Protein AF-A0AA47NNX1-F1 (afdb_monomer)

Secondary structure (DSSP, 8-state):
----TTEEEEEEEE-SSSSSS--SEEEEEEEEEPTTS-BEEEEEEEEESSSSSPEE-HHHHHHHTT-BSSHHHHHHHHHHHHHHS---TT-TT--HHHHHHHHHHHHHHHHHHHHHHHHHTTSSSS-S-GGGHHHHSPPP-SPPPP------SS-----PPPPP-STT--------------TT-------S----------------TTS-TT--TTS-PPPTTHHHHHHT-S--GGGSPPPTT--EEEEEE-SSSSEEEEEEE-HHHHTSTTEEEEEETTS--S--EEEETTEEEESS-SSEE-STT-EEEEEEESSHHHHHHHHHH-EEEEEEPS----SHHHHHHHTTSS----------

pLDDT: mean 80.65, std 24.5, range [26.0, 98.75]

Foldseek 3Di:
DPDPDFKDKDKDFDAPDDPDGDGCKIKIKMFGDDPLAQATQFIWIWMDNLDPDIDILVQLRVVRHRPGLDDVNLVSSLVSLLVSRDDDCPHPPHPNVVSNVVSSLVVVLVSLVVQQVCVVVVSDVDHDDPVCVVSNDDDDPDDDDDDDDDDQPDDDDDDDDDDDPDPDDDDDDDDDDDDDDDDDDRDDDDPDDDDDDDDDDDPPPPDDPPDDPPDCPRPPDPDPCPVCVVVVVDDDPVNPDDDPPDKDKDFQWDPAQKWWWPDKDLPQLCPQPFWDDKAFCVNDPDDQWDDDPNDTHGPADDTMHNGTGGTGMMIIGPDPVSRVVSSVRIDIDTDGDPDRDDDPVSVVVVPPPDDDDDDDDPDD

Organism: Merluccius polli (NCBI:txid89951)

Radius of gyration: 34.06 Å; Cα contacts (8 Å, |Δi|>4): 425; chains: 1; bounding box: 80×82×73 Å

InterPro domains:
  IPR000674 Aldehyde oxidase/xanthine dehydrogenase, a/b hammerhead [PF01315] (231-338)
  IPR000674 Aldehyde oxidase/xanthine dehydrogenase, a/b hammerhead [SM01008] (231-338)
  IPR005107 CO dehydrogenase flavoprotein, C-terminal [PF03450] (10-114)
  IPR005107 CO dehydrogenase flavoprotein, C-terminal [SM01092] (10-114)
  IPR016208 Aldehyde oxidase/xanthine dehydrogenase-like [PTHR45444] (194-345)
  IPR036683 CO dehydrogenase flavoprotein, C-terminal domain superfamily [SSF55447] (7-118)
  IPR036856 Aldehyde oxidase/xanthine dehydrogenase, a/b hammerhead superfamily [SSF54665] (195-338)

Mean predicted aligned error: 13.08 Å

Nearest PDB structures (foldseek):
  7orc-assembly1_A  TM=9.238E-01  e=1.177E-28  Homo sapiens
  7orc-assembly1_B  TM=9.237E-01  e=1.871E-28  Homo sapiens
  7opn-assembly1_B  TM=9.219E-01  e=7.521E-28  Homo sapiens
  6q6q-assembly1_A-2  TM=9.231E-01  e=9.094E-27  Homo sapiens
  6ad4-assembly1_A  TM=9.188E-01  e=8.362E-25  Rattus norvegicus

Structure (mmCIF, N/CA/C/O backbone):
data_AF-A0AA47NNX1-F1
#
_entry.id   AF-A0AA47NNX1-F1
#
loop_
_atom_site.group_PDB
_atom_site.id
_atom_site.type_symbol
_atom_site.label_atom_id
_atom_site.label_alt_id
_atom_site.label_comp_id
_atom_site.label_asym_id
_atom_site.label_entity_id
_atom_site.label_seq_id
_atom_site.pdbx_PDB_ins_code
_atom_site.Cartn_x
_atom_site.Cartn_y
_atom_site.Cartn_z
_atom_site.occupancy
_atom_site.B_iso_or_equiv
_atom_site.auth_seq_id
_atom_site.auth_comp_id
_atom_site.auth_asym_id
_atom_site.auth_atom_id
_atom_site.pdbx_PDB_model_num
ATOM 1 N N . MET A 1 1 ? -29.977 10.597 12.428 1.00 45.28 1 MET A N 1
ATOM 2 C CA . MET A 1 1 ? -29.626 9.532 13.390 1.00 45.28 1 MET A CA 1
ATOM 3 C C . MET A 1 1 ? -30.898 8.768 13.711 1.00 45.28 1 MET A C 1
ATOM 5 O O . MET A 1 1 ? -31.791 9.347 14.311 1.00 45.28 1 MET A O 1
ATOM 9 N N . SER A 1 2 ? -31.040 7.529 13.241 1.00 32.25 2 SER A N 1
ATOM 10 C CA . SER A 1 2 ? -32.173 6.670 13.605 1.00 32.25 2 SER A CA 1
ATOM 11 C C . SER A 1 2 ? -31.909 6.085 14.993 1.00 32.25 2 SER A C 1
ATOM 13 O O . SER A 1 2 ? -31.306 5.023 15.117 1.00 32.25 2 SER A O 1
ATOM 15 N N . HIS A 1 3 ? -32.275 6.823 16.040 1.00 42.78 3 HIS A N 1
ATOM 16 C CA . HIS A 1 3 ? -32.250 6.308 17.405 1.00 42.78 3 HIS A CA 1
ATOM 17 C C . HIS A 1 3 ? -33.417 5.332 17.577 1.00 42.78 3 HIS A C 1
ATOM 19 O O . HIS A 1 3 ? -34.527 5.738 17.912 1.00 42.78 3 HIS A O 1
ATOM 25 N N . LEU A 1 4 ? -33.171 4.046 17.327 1.00 53.19 4 LEU A N 1
ATOM 26 C CA . LEU A 1 4 ? -33.933 3.006 18.010 1.00 53.19 4 LEU A CA 1
ATOM 27 C C . LEU A 1 4 ? -33.605 3.152 19.501 1.00 53.19 4 LEU A C 1
ATOM 29 O O . LEU A 1 4 ? -32.442 3.290 19.883 1.00 53.19 4 LEU A O 1
ATOM 33 N N . GLN A 1 5 ? -34.640 3.264 20.326 1.00 68.81 5 GLN A N 1
ATOM 34 C CA . GLN A 1 5 ? -34.538 3.573 21.751 1.00 68.81 5 GLN A CA 1
ATOM 35 C C . GLN A 1 5 ? -33.591 2.562 22.433 1.00 68.81 5 GLN A C 1
ATOM 37 O O . GLN A 1 5 ? -33.908 1.382 22.507 1.00 68.81 5 GLN A O 1
ATOM 42 N N . GLY A 1 6 ? -32.409 3.008 22.880 1.00 81.94 6 GLY A N 1
ATOM 43 C CA . GLY A 1 6 ? -31.429 2.156 23.572 1.00 81.94 6 GLY A CA 1
ATOM 44 C C . GLY A 1 6 ? -30.376 1.444 22.705 1.00 81.94 6 GLY A C 1
ATOM 45 O O . GLY A 1 6 ? -29.621 0.643 23.251 1.00 81.94 6 GLY A O 1
ATOM 46 N N . GLU A 1 7 ? -30.272 1.730 21.401 1.00 92.69 7 GLU A N 1
ATOM 47 C CA . GLU A 1 7 ? -29.240 1.165 20.512 1.00 92.69 7 GLU A CA 1
ATOM 48 C C . GLU A 1 7 ? -28.232 2.221 20.020 1.00 92.69 7 GLU A C 1
ATOM 50 O O . GLU A 1 7 ? -28.603 3.311 19.573 1.00 92.69 7 GLU A O 1
ATOM 55 N N . PHE A 1 8 ? -26.939 1.879 20.047 1.00 94.19 8 PHE A N 1
ATOM 56 C CA . PHE A 1 8 ? -25.850 2.739 19.583 1.00 94.19 8 PHE A CA 1
ATOM 57 C C . PHE A 1 8 ? -24.911 1.992 18.644 1.00 94.19 8 PHE A C 1
ATOM 59 O O . PHE A 1 8 ? -24.402 0.926 18.979 1.00 94.19 8 PHE A O 1
ATOM 66 N N . VAL A 1 9 ? -24.630 2.595 17.487 1.00 96.25 9 VAL A N 1
ATOM 67 C CA . VAL A 1 9 ? -23.687 2.082 16.484 1.00 96.25 9 VAL A CA 1
ATOM 68 C C . VAL A 1 9 ? -22.630 3.141 16.194 1.00 96.25 9 VAL A C 1
ATOM 70 O O . VAL A 1 9 ? -22.965 4.310 15.960 1.00 96.25 9 VAL A O 1
ATOM 73 N N . ARG A 1 10 ? -21.356 2.742 16.181 1.00 96.25 10 ARG A N 1
ATOM 74 C CA . ARG A 1 10 ? -20.219 3.593 15.808 1.00 96.25 10 ARG A CA 1
ATOM 75 C C . ARG A 1 10 ? -19.174 2.826 15.023 1.00 96.25 10 ARG A C 1
ATOM 77 O O . ARG A 1 10 ? -19.028 1.618 15.165 1.00 96.25 10 ARG A O 1
ATOM 84 N N . ALA A 1 11 ? -18.430 3.556 14.206 1.00 96.69 11 ALA A N 1
ATOM 85 C CA . ALA A 1 11 ? -17.295 3.026 13.479 1.00 96.69 11 ALA A CA 1
ATOM 86 C C . ALA A 1 11 ? -16.083 3.930 13.684 1.00 96.69 11 ALA A C 1
ATOM 88 O O . ALA A 1 11 ? -16.206 5.154 13.694 1.00 96.69 11 ALA A O 1
ATOM 89 N N . PHE A 1 12 ? -14.911 3.315 13.806 1.00 96.38 12 PHE A N 1
ATOM 90 C CA . PHE A 1 12 ? -13.647 4.023 13.960 1.00 96.38 12 PHE A CA 1
ATOM 91 C C . PHE A 1 12 ? -12.596 3.462 13.012 1.00 96.38 12 PHE A C 1
ATOM 93 O O . PHE A 1 12 ? -12.618 2.288 12.637 1.00 96.38 12 PHE A O 1
ATOM 100 N N . ARG A 1 13 ? -11.644 4.311 12.631 1.00 95.38 13 ARG A N 1
ATOM 101 C CA . ARG A 1 13 ? -10.555 3.958 11.722 1.00 95.38 13 ARG A CA 1
ATOM 102 C C . ARG A 1 13 ? -9.294 4.719 12.098 1.00 95.38 13 ARG A C 1
ATOM 104 O O . ARG A 1 13 ? -9.339 5.933 12.263 1.00 95.38 13 ARG A O 1
ATOM 111 N N . GLN A 1 14 ? -8.169 4.010 12.138 1.00 96.50 14 GLN A N 1
ATOM 112 C CA . GLN A 1 14 ? -6.833 4.598 12.207 1.00 96.50 14 GLN A CA 1
ATOM 113 C C . GLN A 1 14 ? -6.038 4.210 10.960 1.00 96.50 14 GLN A C 1
ATOM 115 O O . GLN A 1 14 ? -5.952 3.033 10.612 1.00 96.50 14 GLN A O 1
ATOM 120 N N . ALA A 1 15 ? -5.415 5.190 10.311 1.00 96.06 15 ALA A N 1
ATOM 121 C CA . ALA A 1 15 ? -4.598 5.017 9.111 1.00 96.06 15 ALA A CA 1
ATOM 122 C C . ALA A 1 15 ? -3.331 5.897 9.190 1.00 96.06 15 ALA A C 1
ATOM 124 O O . ALA A 1 15 ? -3.252 6.759 10.067 1.00 96.06 15 ALA A O 1
ATOM 125 N N . PRO A 1 16 ? -2.323 5.694 8.316 1.00 95.19 16 PRO A N 1
ATOM 126 C CA . PRO A 1 16 ? -1.120 6.538 8.275 1.00 95.19 16 PRO A CA 1
ATOM 127 C C . PRO A 1 16 ? -1.403 8.019 7.984 1.00 95.19 16 PRO A C 1
ATOM 129 O O . PRO A 1 16 ? -0.639 8.886 8.389 1.00 95.19 16 PRO A O 1
ATOM 132 N N . ARG A 1 17 ? -2.507 8.297 7.288 1.00 93.12 17 ARG A N 1
ATOM 133 C CA . ARG A 1 17 ? -3.054 9.632 7.034 1.00 93.12 17 ARG A CA 1
ATOM 134 C C . ARG A 1 17 ? -4.575 9.574 7.121 1.00 93.12 17 ARG A C 1
ATOM 136 O O . ARG A 1 17 ? -5.157 8.496 6.987 1.00 93.12 17 ARG A O 1
ATOM 143 N N . LYS A 1 18 ? -5.203 10.725 7.347 1.00 89.69 18 LYS A N 1
ATOM 144 C CA . LYS A 1 18 ? -6.644 10.829 7.610 1.00 89.69 18 LYS A CA 1
ATOM 145 C C . LYS A 1 18 ? -7.487 10.303 6.442 1.00 89.69 18 LYS A C 1
ATOM 147 O O . LYS A 1 18 ? -8.349 9.439 6.610 1.00 89.69 18 LYS A O 1
ATOM 152 N N . GLU A 1 19 ? -7.148 10.739 5.237 1.00 90.12 19 GLU A N 1
ATOM 153 C CA . GLU A 1 19 ? -7.895 10.446 4.016 1.00 90.12 19 GLU A CA 1
ATOM 154 C C . GLU A 1 19 ? -7.070 9.648 3.003 1.00 90.12 19 GLU A C 1
ATOM 156 O O . GLU A 1 19 ? -5.841 9.599 3.069 1.00 90.12 19 GLU A O 1
ATOM 161 N N . ASN A 1 20 ? -7.764 8.992 2.066 1.00 93.12 20 ASN A N 1
ATOM 162 C CA . ASN A 1 20 ? -7.169 8.239 0.958 1.00 93.12 20 ASN A CA 1
ATOM 163 C C . ASN A 1 20 ? -6.042 7.275 1.398 1.00 93.12 20 ASN A C 1
ATOM 165 O O . ASN A 1 20 ? -4.950 7.267 0.833 1.00 93.12 20 ASN A O 1
ATOM 169 N N . ALA A 1 21 ? -6.247 6.510 2.473 1.00 95.25 21 ALA A N 1
ATOM 170 C CA . ALA A 1 21 ? -5.260 5.549 2.967 1.00 95.25 21 ALA A CA 1
ATOM 171 C C . ALA A 1 21 ? -5.917 4.289 3.514 1.00 95.25 21 ALA A C 1
ATOM 173 O O . ALA A 1 21 ? -6.961 4.347 4.159 1.00 95.25 21 ALA A O 1
ATOM 174 N N . LEU A 1 22 ? -5.278 3.140 3.325 1.00 94.81 22 LEU A N 1
ATOM 175 C CA . LEU A 1 22 ? -5.756 1.904 3.935 1.00 94.81 22 LEU A CA 1
ATOM 176 C C . LEU A 1 22 ? -5.705 2.008 5.466 1.00 94.81 22 LEU A C 1
ATOM 178 O O . LEU A 1 22 ? -4.800 2.618 6.042 1.00 94.81 22 LEU A O 1
ATOM 182 N N . ALA A 1 23 ? -6.716 1.442 6.122 1.00 96.31 23 ALA A N 1
ATOM 183 C CA . ALA A 1 23 ? -6.782 1.409 7.575 1.00 96.31 23 ALA A CA 1
ATOM 184 C C . ALA A 1 23 ? -5.724 0.450 8.135 1.00 96.31 23 ALA A C 1
ATOM 186 O O . ALA A 1 23 ? -5.626 -0.695 7.703 1.00 96.31 23 ALA A O 1
ATOM 187 N N . THR A 1 24 ? -4.975 0.904 9.139 1.00 96.50 24 THR A N 1
ATOM 188 C CA . THR A 1 24 ? -4.132 0.035 9.969 1.00 96.50 24 THR A CA 1
ATOM 189 C C . THR A 1 24 ? -5.013 -0.859 10.839 1.00 96.50 24 THR A C 1
ATOM 191 O O . THR A 1 24 ? -4.802 -2.065 10.906 1.00 96.50 24 THR A O 1
ATOM 194 N N . VAL A 1 25 ? -6.010 -0.253 11.491 1.00 97.38 25 VAL A N 1
ATOM 195 C CA . VAL A 1 25 ? -7.100 -0.934 12.196 1.00 97.38 25 VAL A CA 1
ATOM 196 C C . VAL A 1 25 ? -8.375 -0.144 11.930 1.00 97.38 25 VAL A C 1
ATOM 198 O O . VAL A 1 25 ? -8.378 1.090 11.990 1.00 97.38 25 VAL A O 1
ATOM 201 N N . ALA A 1 26 ? -9.450 -0.856 11.625 1.00 97.62 26 ALA A N 1
ATOM 202 C CA . ALA A 1 26 ? -10.794 -0.303 11.540 1.00 97.62 26 ALA A CA 1
ATOM 203 C C . ALA A 1 26 ? -11.729 -1.135 12.410 1.00 97.62 26 ALA A C 1
ATOM 205 O O . ALA A 1 26 ? -11.465 -2.309 12.661 1.00 97.62 26 ALA A O 1
ATOM 206 N N . THR A 1 27 ? -12.815 -0.543 12.877 1.00 98.12 27 THR A N 1
ATOM 207 C CA . THR A 1 27 ? -13.773 -1.238 13.730 1.00 98.12 27 THR A CA 1
ATOM 208 C C . THR A 1 27 ? -15.176 -0.700 13.526 1.00 98.12 27 THR A C 1
ATOM 210 O O . THR A 1 27 ? -15.359 0.489 13.268 1.00 98.12 27 THR A O 1
ATOM 213 N N . GLY A 1 28 ? -16.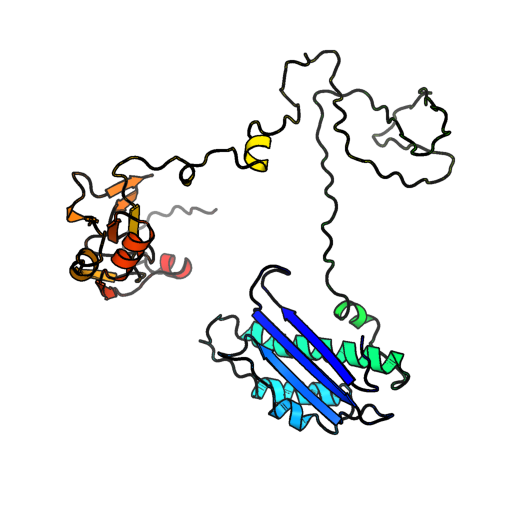149 -1.599 13.624 1.00 98.25 28 GLY A N 1
ATOM 214 C CA . GLY A 1 28 ? -17.564 -1.282 13.744 1.00 98.25 28 GLY A CA 1
ATOM 215 C C . GLY A 1 28 ? -18.068 -1.880 15.049 1.00 98.25 28 GLY A C 1
ATOM 216 O O . GLY A 1 28 ? -17.812 -3.050 15.328 1.00 98.25 28 GLY A O 1
ATOM 217 N N . MET A 1 29 ? -18.747 -1.076 15.854 1.00 98.38 29 MET A N 1
ATOM 218 C CA . MET A 1 29 ? -19.210 -1.444 17.185 1.00 98.38 29 MET A CA 1
ATOM 219 C C . MET A 1 29 ? -20.687 -1.102 17.332 1.00 98.38 29 MET A C 1
ATOM 221 O O . MET A 1 29 ? -21.134 -0.045 16.879 1.00 98.38 29 MET A O 1
ATOM 225 N N . ARG A 1 30 ? -21.441 -1.998 17.966 1.00 97.88 30 ARG A N 1
ATOM 226 C CA . ARG A 1 30 ? -22.868 -1.835 18.241 1.00 97.88 30 ARG A CA 1
ATOM 227 C C . ARG A 1 30 ? -23.198 -2.342 19.631 1.00 97.88 30 ARG A C 1
ATOM 229 O O . ARG A 1 30 ? -22.804 -3.456 19.957 1.00 97.88 30 ARG A O 1
ATOM 236 N N . VAL A 1 31 ? -23.960 -1.572 20.398 1.00 97.25 31 VAL A N 1
ATOM 237 C CA . VAL A 1 31 ? -24.488 -1.974 21.708 1.00 97.25 31 VAL A CA 1
ATOM 238 C C . VAL A 1 31 ? -25.983 -1.685 21.786 1.00 97.25 31 VAL A C 1
ATOM 240 O O . VAL A 1 31 ? -26.445 -0.659 21.285 1.00 97.25 31 VAL A O 1
ATOM 243 N N . VAL A 1 32 ? -26.723 -2.587 22.425 1.00 95.81 32 VAL A N 1
ATOM 244 C CA . VAL A 1 32 ? -28.137 -2.428 22.785 1.00 95.81 32 VAL A CA 1
ATOM 245 C C . VAL A 1 32 ? -28.269 -2.578 24.290 1.00 95.81 32 VAL A C 1
ATOM 247 O O . VAL A 1 32 ? -27.718 -3.517 24.869 1.00 95.81 32 VAL A O 1
ATOM 250 N N . PHE A 1 33 ? -29.018 -1.681 24.918 1.00 94.44 33 PHE A N 1
ATOM 251 C CA . PHE A 1 33 ? -29.316 -1.717 26.346 1.00 94.44 33 PHE A CA 1
ATOM 252 C C . PHE A 1 33 ? -30.726 -2.236 26.611 1.00 94.44 33 PHE A C 1
ATOM 254 O O . PHE A 1 33 ? -31.631 -2.017 25.808 1.00 94.44 33 PHE A O 1
ATOM 261 N N . ARG A 1 34 ? -30.929 -2.885 27.765 1.00 90.75 34 ARG A N 1
ATOM 262 C CA . ARG A 1 34 ? -32.288 -3.208 28.224 1.00 90.75 34 ARG A CA 1
ATOM 263 C C . ARG A 1 34 ? -33.042 -1.919 28.539 1.00 90.75 34 ARG A C 1
ATOM 265 O O . ARG A 1 34 ? -32.461 -1.000 29.122 1.00 90.75 34 ARG A O 1
ATOM 272 N N . GLU A 1 35 ? -34.331 -1.886 28.212 1.00 85.19 35 GLU A N 1
ATOM 273 C CA . GLU A 1 35 ? -35.199 -0.719 28.402 1.00 85.19 35 GLU A CA 1
ATOM 274 C C . GLU A 1 35 ? -35.061 -0.103 29.804 1.00 85.19 35 GLU A C 1
ATOM 276 O O . GLU A 1 35 ? -35.146 -0.792 30.820 1.00 85.19 35 GLU A O 1
ATOM 281 N N . GLY A 1 36 ? -34.819 1.210 29.851 1.00 81.81 36 GLY A N 1
ATOM 282 C CA . GLY A 1 36 ? -34.705 1.968 31.100 1.00 81.81 36 GLY A CA 1
ATOM 283 C C . GLY A 1 36 ? -33.470 1.656 31.955 1.00 81.81 36 GLY A C 1
ATOM 284 O O . GLY A 1 36 ? -33.428 2.073 33.109 1.00 81.81 36 GLY A O 1
ATOM 285 N N . SER A 1 37 ? -32.472 0.938 31.429 1.00 88.06 37 SER A N 1
ATOM 286 C CA . SER A 1 37 ? -31.257 0.574 32.168 1.00 88.06 37 SER A CA 1
ATOM 287 C C . SER A 1 37 ? -29.979 0.792 31.353 1.00 88.06 37 SER A C 1
ATOM 289 O O . SER A 1 37 ? -30.021 1.024 30.148 1.00 88.06 37 SER A O 1
ATOM 291 N N . THR A 1 38 ? -28.827 0.652 32.009 1.00 89.19 38 THR A N 1
ATOM 292 C CA . THR A 1 38 ? -27.495 0.627 31.378 1.00 89.19 38 THR A CA 1
ATOM 293 C C . THR A 1 38 ? -26.927 -0.789 31.263 1.00 89.19 38 THR A C 1
ATOM 295 O O . THR A 1 38 ? -25.729 -0.976 31.044 1.00 89.19 38 THR A O 1
ATOM 298 N N . VAL A 1 39 ? -27.779 -1.805 31.431 1.00 94.19 39 VAL A N 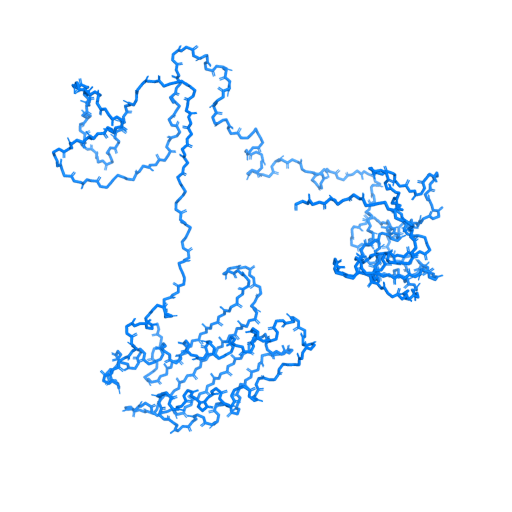1
ATOM 299 C CA . VAL A 1 39 ? -27.392 -3.211 31.301 1.00 94.19 39 VAL A CA 1
ATOM 300 C C . VAL A 1 39 ? -27.333 -3.574 29.824 1.00 94.19 39 VAL A C 1
ATOM 302 O O . VAL A 1 39 ? -28.327 -3.433 29.106 1.00 94.19 39 VAL A O 1
ATOM 3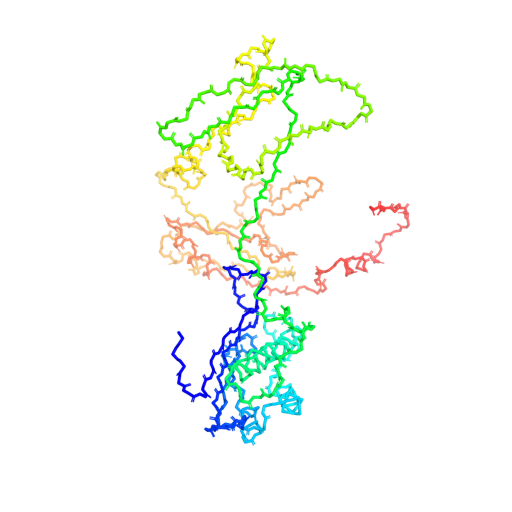05 N N . VAL A 1 40 ? -26.183 -4.074 29.381 1.00 96.12 40 VAL A N 1
ATOM 306 C CA . VAL A 1 40 ? -25.963 -4.521 28.002 1.00 96.12 40 VAL A CA 1
ATOM 307 C C . VAL A 1 40 ? -26.870 -5.715 27.701 1.00 96.12 40 VAL A C 1
ATOM 309 O O . VAL A 1 40 ? -26.752 -6.776 28.315 1.00 96.12 40 VAL A O 1
ATOM 312 N N . GLN A 1 41 ? -27.789 -5.548 26.755 1.00 96.12 41 GLN A N 1
ATOM 313 C CA . GLN A 1 41 ? -28.639 -6.614 26.227 1.00 96.12 41 GLN A CA 1
ATOM 314 C C . GLN A 1 41 ? -27.947 -7.360 25.086 1.00 96.12 41 GLN A C 1
ATOM 316 O O . GLN A 1 41 ? -28.030 -8.584 25.024 1.00 96.12 41 GLN A O 1
ATOM 321 N N . ASP A 1 42 ? -27.276 -6.624 24.200 1.00 96.75 42 ASP A N 1
ATOM 322 C CA . ASP A 1 42 ? -26.573 -7.170 23.042 1.00 96.75 42 ASP A CA 1
ATOM 323 C C . ASP A 1 42 ? -25.368 -6.287 22.687 1.00 96.75 42 ASP A C 1
ATOM 325 O O . ASP A 1 42 ? -25.402 -5.067 22.875 1.00 96.75 42 ASP A O 1
ATOM 329 N N . LEU A 1 43 ? -24.297 -6.901 22.188 1.00 97.44 43 LEU A N 1
ATOM 330 C CA . LEU A 1 43 ? -23.037 -6.236 21.864 1.00 97.44 43 LEU A CA 1
ATOM 331 C C . LEU A 1 43 ? -22.372 -6.933 20.678 1.00 97.44 43 LEU A C 1
ATOM 333 O O . LEU A 1 43 ? -22.234 -8.154 20.654 1.00 97.44 43 LEU A O 1
ATOM 337 N N . GLN A 1 44 ? -21.921 -6.151 19.702 1.00 98.06 44 GLN A N 1
ATOM 338 C CA . GLN A 1 44 ? -21.155 -6.649 18.565 1.00 98.06 44 GLN A CA 1
ATOM 339 C C . GLN A 1 44 ? -19.953 -5.750 18.302 1.00 98.06 44 GLN A C 1
ATOM 341 O O . GLN A 1 44 ? -20.103 -4.551 18.064 1.00 98.06 44 GLN A O 1
ATOM 346 N N . LEU A 1 45 ? -18.762 -6.346 18.320 1.00 98.19 45 LEU A N 1
ATOM 347 C CA . LEU A 1 45 ? -17.486 -5.671 18.104 1.00 98.19 45 LEU A CA 1
ATOM 348 C C . LEU A 1 45 ? -16.757 -6.328 16.929 1.00 98.19 45 LEU A C 1
ATOM 350 O O . LEU A 1 45 ? -16.293 -7.466 17.031 1.00 98.19 45 LEU A O 1
ATOM 354 N N . TYR A 1 46 ? -16.644 -5.608 15.818 1.00 98.25 46 TYR A N 1
ATOM 355 C CA . TYR A 1 46 ? -15.938 -6.056 14.619 1.00 98.25 46 TYR A CA 1
ATOM 356 C C . TYR A 1 46 ? -14.616 -5.309 14.472 1.00 98.25 46 TYR A C 1
ATOM 358 O O . TYR A 1 46 ? -14.584 -4.089 14.616 1.00 98.25 46 TYR A O 1
ATOM 366 N N . TYR A 1 47 ? -13.540 -6.008 14.117 1.00 98.00 47 TYR A N 1
ATOM 367 C CA . TYR A 1 47 ? -12.214 -5.433 13.890 1.00 98.00 47 TYR A CA 1
ATOM 368 C C . TYR A 1 47 ? -11.637 -5.875 12.542 1.00 98.00 47 TYR A C 1
ATOM 370 O O . TYR A 1 47 ? -11.518 -7.062 12.251 1.00 98.00 47 TYR A O 1
ATOM 378 N N . GLY A 1 48 ? -11.234 -4.907 11.726 1.00 96.88 48 GLY A N 1
ATOM 379 C CA . GLY A 1 48 ? -10.452 -5.090 10.505 1.00 96.88 48 GLY A CA 1
ATOM 380 C C . GLY A 1 48 ? -8.982 -4.726 10.722 1.00 96.88 48 GLY A C 1
ATOM 381 O O . GLY A 1 48 ? -8.651 -3.912 11.585 1.00 96.88 48 GLY A O 1
ATOM 382 N N . GLY A 1 49 ? -8.085 -5.323 9.934 1.00 94.69 49 GLY A N 1
ATOM 383 C CA . GLY A 1 49 ? -6.636 -5.085 10.032 1.00 94.69 49 GLY A CA 1
ATOM 384 C C . GLY A 1 49 ? -5.929 -5.878 11.140 1.00 94.69 49 GLY A C 1
ATOM 385 O O . GLY A 1 49 ? -4.718 -5.745 11.314 1.00 94.69 49 GLY A O 1
ATOM 386 N N . VAL A 1 50 ? -6.655 -6.740 11.858 1.00 94.56 50 VAL A N 1
ATOM 387 C CA . VAL A 1 50 ? -6.136 -7.602 12.940 1.00 94.56 50 VAL A CA 1
ATOM 388 C C . VAL A 1 50 ? -6.080 -9.088 12.559 1.00 94.56 50 VAL A C 1
ATOM 390 O O . VAL A 1 50 ? -5.972 -9.955 13.418 1.00 94.56 50 VAL A O 1
ATOM 393 N N . GLY A 1 51 ? -6.141 -9.387 11.265 1.00 91.06 51 GLY A N 1
ATOM 394 C CA . GLY A 1 51 ? -6.130 -10.742 10.727 1.00 91.06 51 GLY A CA 1
ATOM 395 C C . GLY A 1 51 ? -6.318 -10.737 9.208 1.00 91.06 51 GLY A C 1
ATOM 396 O O . GLY A 1 51 ? -6.377 -9.658 8.611 1.00 91.06 51 GLY A O 1
ATOM 397 N N . PRO A 1 52 ? -6.413 -11.921 8.578 1.00 90.94 52 PRO A N 1
ATOM 398 C CA . PRO A 1 52 ? -6.666 -12.040 7.140 1.00 90.94 52 PRO A CA 1
ATOM 399 C C . PRO A 1 52 ? -8.084 -11.594 6.752 1.00 90.94 52 PRO A C 1
ATOM 401 O O . PRO A 1 52 ? -8.299 -11.132 5.637 1.00 90.94 52 PRO A O 1
ATOM 404 N N . CYS A 1 53 ? -9.032 -11.698 7.686 1.00 93.56 53 CYS A N 1
ATOM 405 C CA . CYS A 1 53 ? -10.424 -11.298 7.524 1.00 93.56 53 CYS A CA 1
ATOM 406 C C . CYS A 1 53 ? -10.858 -10.416 8.701 1.00 93.56 53 CYS A C 1
ATOM 408 O O . CYS A 1 53 ? -10.189 -10.366 9.738 1.00 93.56 53 CYS A O 1
ATOM 410 N N . THR A 1 54 ? -12.003 -9.752 8.555 1.00 96.75 54 THR A N 1
ATOM 411 C CA . THR A 1 54 ? -12.657 -9.046 9.661 1.00 96.75 54 THR A CA 1
ATOM 412 C C . THR A 1 54 ? -12.982 -10.025 10.789 1.00 96.75 54 THR A C 1
ATOM 414 O O . THR A 1 54 ? -13.629 -11.047 10.569 1.00 96.75 54 THR A O 1
ATOM 417 N N . LEU A 1 55 ? -12.539 -9.697 11.999 1.00 96.31 55 LEU A N 1
ATOM 418 C CA . LEU A 1 55 ? -12.762 -10.473 13.212 1.00 96.31 55 LEU A CA 1
ATOM 419 C C . LEU A 1 55 ? -13.994 -9.942 13.948 1.00 96.31 55 LEU A C 1
ATOM 421 O O . LEU A 1 55 ? -14.046 -8.758 14.271 1.00 96.31 55 LEU A O 1
ATOM 425 N N . LEU A 1 56 ? -14.946 -10.815 14.269 1.00 97.75 56 LEU A N 1
ATOM 426 C CA . LEU A 1 56 ? -15.958 -10.557 15.296 1.00 97.75 56 LEU A CA 1
ATOM 427 C C . LEU A 1 56 ? -15.394 -11.025 16.642 1.00 97.75 56 LEU A C 1
ATOM 429 O O . LEU A 1 56 ? -15.097 -12.211 16.794 1.00 97.75 56 LEU A O 1
ATOM 433 N N . ALA A 1 57 ? -15.259 -10.120 17.614 1.00 97.38 57 ALA A N 1
ATOM 434 C CA . ALA A 1 57 ? -14.786 -10.444 18.964 1.00 97.38 57 ALA A CA 1
ATOM 435 C C . ALA A 1 57 ? -15.902 -11.110 19.790 1.00 97.38 57 ALA A C 1
ATOM 437 O O . ALA A 1 57 ? -16.433 -10.544 20.746 1.00 97.38 57 ALA A O 1
ATOM 438 N N . SER A 1 58 ? -16.332 -12.290 19.344 1.00 97.25 58 SER A N 1
ATOM 439 C CA . SER A 1 58 ? -17.499 -13.006 19.866 1.00 97.25 58 SER A CA 1
ATOM 440 C C . SER A 1 58 ? -17.372 -13.367 21.346 1.00 97.25 58 SER A C 1
ATOM 442 O O . SER A 1 58 ? -18.362 -13.271 22.071 1.00 97.25 58 SER A O 1
ATOM 444 N N . ARG A 1 59 ? -16.169 -13.728 21.815 1.00 97.31 59 ARG A N 1
ATOM 445 C CA . ARG A 1 59 ? -15.944 -14.093 23.221 1.00 97.31 59 ARG A CA 1
ATOM 446 C C . ARG A 1 59 ? -15.999 -12.865 24.113 1.00 97.31 59 ARG A C 1
ATOM 448 O O . ARG A 1 59 ? -16.655 -12.913 25.150 1.00 97.31 59 ARG A O 1
ATOM 455 N N . THR A 1 60 ? -15.379 -11.761 23.693 1.00 97.44 60 THR A N 1
ATOM 456 C CA . THR A 1 60 ? -15.525 -10.470 24.371 1.00 97.44 60 THR A CA 1
ATOM 457 C C . THR A 1 60 ? -16.993 -10.056 24.407 1.00 97.44 60 THR A C 1
ATOM 459 O O . THR A 1 60 ? -17.490 -9.736 25.474 1.00 97.44 60 THR A O 1
ATOM 462 N N . CYS A 1 61 ? -17.726 -10.132 23.293 1.00 97.31 61 CYS A N 1
ATOM 463 C CA . CYS A 1 61 ? -19.145 -9.762 23.271 1.00 97.31 61 CYS A CA 1
ATOM 464 C C . CYS A 1 61 ? -19.976 -10.592 24.262 1.00 97.31 61 CYS A C 1
ATOM 466 O O . CYS A 1 61 ? -20.714 -10.026 25.062 1.00 97.31 61 CYS A O 1
ATOM 468 N N . GLN A 1 62 ? -19.809 -11.918 24.267 1.00 97.38 62 GLN A N 1
ATOM 469 C CA . GLN A 1 62 ? -20.521 -12.817 25.182 1.00 97.38 62 GLN A CA 1
ATOM 470 C C . GLN A 1 62 ? -20.217 -12.538 26.659 1.00 97.38 62 GLN A C 1
ATOM 472 O O . GLN A 1 62 ? -21.128 -12.605 27.478 1.00 97.38 62 GLN A O 1
ATOM 477 N N . ALA A 1 63 ? -18.968 -12.204 26.998 1.00 96.50 63 ALA A N 1
ATOM 478 C CA . ALA A 1 63 ? -18.571 -11.897 28.372 1.00 96.50 63 ALA A CA 1
ATOM 479 C C . ALA A 1 63 ? -19.213 -10.606 28.916 1.00 96.50 63 ALA A C 1
ATOM 481 O O . ALA A 1 63 ? -19.393 -10.464 30.124 1.00 96.50 63 ALA A O 1
ATOM 482 N N . LEU A 1 64 ? -19.560 -9.668 28.030 1.00 96.50 64 LEU A N 1
ATOM 483 C CA . LEU A 1 64 ? -20.067 -8.346 28.408 1.00 96.50 64 LEU A CA 1
ATOM 484 C C . LEU A 1 64 ? -21.600 -8.258 28.393 1.00 96.50 64 LEU A C 1
ATOM 486 O O . LEU A 1 64 ? -22.163 -7.322 28.962 1.00 96.50 64 LEU A O 1
ATOM 490 N N . ILE A 1 65 ? -22.297 -9.224 27.786 1.00 96.88 65 ILE A N 1
ATOM 491 C CA . ILE A 1 65 ? -23.763 -9.293 27.841 1.00 96.88 65 ILE A CA 1
ATOM 492 C C . ILE A 1 65 ? -24.212 -9.464 29.299 1.00 96.88 65 ILE A C 1
ATOM 494 O O . ILE A 1 65 ? -23.734 -10.329 30.028 1.00 96.88 65 ILE A O 1
ATOM 498 N N . GLY A 1 66 ? -25.163 -8.634 29.729 1.00 95.50 66 GLY A N 1
ATOM 499 C CA . GLY A 1 66 ? -25.690 -8.613 31.094 1.00 95.50 66 GLY A CA 1
ATOM 500 C C . GLY A 1 66 ? -24.876 -7.777 32.086 1.00 95.50 66 GLY A C 1
ATOM 501 O O . GLY A 1 66 ? -25.323 -7.611 33.221 1.00 95.50 66 GLY A O 1
ATOM 502 N N . ARG A 1 67 ? -23.726 -7.221 31.683 1.00 95.62 67 ARG A N 1
ATOM 503 C CA . ARG A 1 67 ? -22.945 -6.288 32.509 1.00 95.62 67 ARG A CA 1
ATOM 504 C C . ARG A 1 67 ? -23.529 -4.874 32.457 1.00 95.62 67 ARG A C 1
ATOM 506 O O . ARG A 1 67 ? -24.181 -4.491 31.485 1.00 95.62 67 ARG A O 1
ATOM 513 N N . LEU A 1 68 ? -23.284 -4.099 33.512 1.00 94.56 68 LEU A N 1
ATOM 514 C CA . LEU A 1 68 ? -23.557 -2.660 33.540 1.00 94.56 68 LEU A CA 1
ATOM 515 C C . LEU A 1 68 ? -22.493 -1.914 32.726 1.00 94.56 68 LEU A C 1
ATOM 517 O O . LEU A 1 68 ? -21.318 -2.276 32.766 1.00 94.56 68 LEU A O 1
ATOM 521 N N . TRP A 1 69 ? -22.888 -0.865 32.007 1.00 94.38 69 TRP A N 1
ATOM 522 C CA . TRP A 1 69 ? -21.941 0.006 31.308 1.00 94.38 69 TRP A CA 1
ATOM 523 C C . TRP A 1 69 ? -21.144 0.861 32.305 1.00 94.38 69 TRP A C 1
ATOM 525 O O . TRP A 1 69 ? -21.672 1.835 32.839 1.00 94.38 69 TRP A O 1
ATOM 535 N N . GLY A 1 70 ? -19.888 0.492 32.564 1.00 91.81 70 GLY A N 1
ATOM 536 C CA . GLY A 1 70 ? -18.997 1.190 33.495 1.00 91.81 70 GLY A CA 1
ATOM 537 C C . GLY A 1 70 ? -17.548 0.699 33.416 1.00 91.81 70 GLY A C 1
ATOM 538 O O . GLY A 1 70 ? -17.225 -0.161 32.593 1.00 91.81 70 GLY A O 1
ATOM 539 N N . GLU A 1 71 ? -16.685 1.225 34.287 1.00 92.06 71 GLU A N 1
ATOM 540 C CA . GLU A 1 71 ? -15.238 0.944 34.284 1.00 92.06 71 GLU A CA 1
ATOM 541 C C . GLU A 1 71 ? -14.915 -0.540 34.511 1.00 92.06 71 GLU A C 1
ATOM 543 O O . GLU A 1 71 ? -14.103 -1.104 33.783 1.00 92.06 71 GLU A O 1
ATOM 548 N N . GLU A 1 72 ? -15.619 -1.211 35.428 1.00 94.94 72 GLU A N 1
ATOM 549 C CA . GLU A 1 72 ? -15.432 -2.650 35.683 1.00 94.94 72 GLU A CA 1
ATOM 550 C C . GLU A 1 72 ? -15.671 -3.497 34.420 1.00 94.94 72 GLU A C 1
ATOM 552 O O . GLU A 1 72 ? -14.921 -4.427 34.118 1.00 94.94 72 GLU A O 1
ATOM 557 N N . MET A 1 73 ? -16.699 -3.143 33.638 1.00 95.75 73 MET A N 1
ATOM 558 C CA . MET A 1 73 ? -17.015 -3.810 32.373 1.00 95.75 73 MET A CA 1
ATOM 559 C C . MET A 1 73 ? -15.918 -3.566 31.335 1.00 95.75 73 MET A C 1
ATOM 561 O O . MET A 1 73 ? -15.546 -4.483 30.604 1.00 95.75 73 MET A O 1
ATOM 565 N N . LEU A 1 74 ? -15.364 -2.353 31.290 1.00 96.06 74 LEU A N 1
ATOM 566 C CA . LEU A 1 74 ? -14.279 -1.998 30.380 1.00 96.06 74 LEU A CA 1
ATOM 567 C C . LEU A 1 74 ? -12.982 -2.767 30.697 1.00 96.06 74 LEU A C 1
ATOM 569 O O . LEU A 1 74 ? -12.323 -3.261 29.778 1.00 96.06 74 LEU A O 1
ATOM 573 N N . GLU A 1 75 ? -12.626 -2.921 31.973 1.00 96.75 75 GLU A N 1
ATOM 574 C CA . GLU A 1 75 ? -11.459 -3.707 32.399 1.00 96.75 75 GLU A CA 1
ATOM 575 C C . GLU A 1 75 ? -11.603 -5.198 32.050 1.00 96.75 75 GLU A C 1
ATOM 577 O O . GLU A 1 75 ? -10.660 -5.832 31.545 1.00 96.75 75 GLU A O 1
ATOM 582 N N . GLU A 1 76 ? -12.800 -5.757 32.252 1.00 96.44 76 GLU A N 1
ATOM 583 C CA . GLU A 1 76 ? -13.135 -7.118 31.824 1.00 96.44 76 GLU A CA 1
ATOM 584 C C . GLU A 1 76 ? -13.038 -7.239 30.295 1.00 96.44 76 GLU A C 1
ATOM 586 O O . GLU A 1 76 ? -12.396 -8.163 29.777 1.00 96.44 76 GLU A O 1
ATOM 591 N N . ALA A 1 77 ? -13.575 -6.258 29.562 1.00 96.94 77 ALA A N 1
ATOM 592 C CA . ALA A 1 77 ? -13.521 -6.208 28.106 1.00 96.94 77 ALA A CA 1
ATOM 593 C C . ALA A 1 77 ? -12.078 -6.229 27.589 1.00 96.94 77 ALA A C 1
ATOM 595 O O . ALA A 1 77 ? -11.765 -7.018 26.696 1.00 96.94 77 ALA A O 1
ATOM 596 N N . TYR A 1 78 ? -11.178 -5.429 28.167 1.00 97.50 78 TYR A N 1
ATOM 597 C CA . TYR A 1 78 ? -9.759 -5.418 27.799 1.00 97.50 78 TYR A CA 1
ATOM 598 C C . TYR A 1 78 ? -9.077 -6.757 28.059 1.00 97.50 78 TYR A C 1
ATOM 600 O O . TYR A 1 78 ? -8.347 -7.260 27.197 1.00 97.50 78 TYR A O 1
ATOM 608 N N . SER A 1 79 ? -9.345 -7.356 29.217 1.00 96.19 79 SER A N 1
ATOM 609 C CA . SER A 1 79 ? -8.750 -8.629 29.623 1.00 96.19 79 SER A CA 1
ATOM 610 C C . SER A 1 79 ? -9.129 -9.775 28.681 1.00 96.19 79 SER A C 1
ATOM 612 O O . SER A 1 79 ? -8.291 -10.632 28.374 1.00 96.19 79 SER A O 1
ATOM 614 N N . VAL A 1 80 ? -10.377 -9.793 28.199 1.00 97.25 80 VAL A N 1
ATOM 615 C CA . VAL A 1 80 ? -10.864 -10.795 27.237 1.00 97.25 80 VAL A CA 1
ATOM 616 C C . VAL A 1 80 ? -10.409 -10.459 25.815 1.00 97.25 80 VAL A C 1
ATOM 618 O O . VAL A 1 80 ? -9.889 -11.334 25.118 1.00 97.25 80 VAL A O 1
ATOM 621 N N . LEU A 1 81 ? -10.508 -9.193 25.397 1.00 96.44 81 LEU A N 1
ATOM 622 C CA . LEU A 1 81 ? -10.168 -8.762 24.039 1.00 96.44 81 LEU A CA 1
ATOM 623 C C . LEU A 1 81 ? -8.685 -8.977 23.717 1.00 96.44 81 LEU A C 1
ATOM 625 O O . LEU A 1 81 ? -8.356 -9.427 22.622 1.00 96.44 81 LEU A O 1
ATOM 629 N N . LEU A 1 82 ? -7.781 -8.737 24.673 1.00 93.88 82 LEU A N 1
ATOM 630 C CA . LEU A 1 82 ? -6.344 -8.989 24.500 1.00 93.88 82 LEU A CA 1
ATOM 631 C C . LEU A 1 82 ? -6.000 -10.464 24.263 1.00 93.88 82 LEU A C 1
ATOM 633 O O . LEU A 1 82 ? -4.979 -10.751 23.631 1.00 93.88 82 LEU A O 1
ATOM 637 N N . LYS A 1 83 ? -6.821 -11.379 24.790 1.00 94.44 83 LYS A N 1
ATOM 638 C CA . LYS A 1 83 ? -6.697 -12.830 24.586 1.00 94.44 83 LYS A CA 1
ATOM 639 C C . LYS A 1 83 ? -7.396 -13.284 23.305 1.00 94.44 83 LYS A C 1
ATOM 641 O O . LYS A 1 83 ? -7.042 -14.326 22.759 1.00 94.44 83 LYS A O 1
ATOM 646 N N . GLU A 1 84 ? -8.393 -12.533 22.840 1.00 95.44 84 GLU A N 1
ATOM 647 C CA . GLU A 1 84 ? -9.130 -12.840 21.617 1.00 95.44 84 GLU A CA 1
ATOM 648 C C . GLU A 1 84 ? -8.423 -12.342 20.355 1.00 95.44 84 GLU A C 1
ATOM 650 O O . GLU A 1 84 ? -8.302 -13.098 19.390 1.00 95.44 84 GLU A O 1
ATOM 655 N N . VAL A 1 85 ? -7.888 -11.121 20.379 1.00 93.06 85 VAL A N 1
ATOM 656 C CA . VAL A 1 85 ? -7.133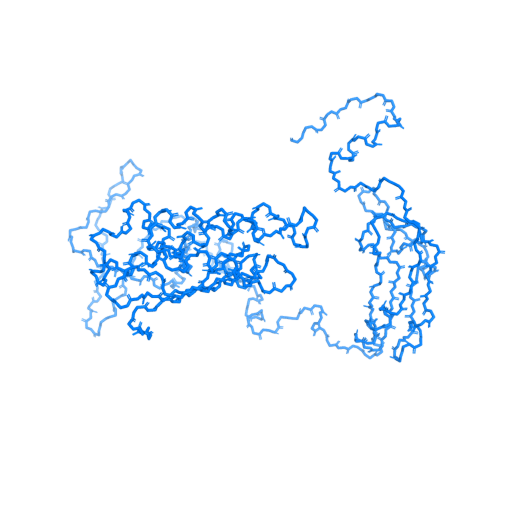 -10.532 19.267 1.00 93.06 85 VAL A CA 1
ATOM 657 C C . VAL A 1 85 ? -5.660 -10.934 19.363 1.00 93.06 85 VAL A C 1
ATOM 659 O O . VAL A 1 85 ? -4.821 -10.224 19.929 1.00 93.06 85 VAL A O 1
ATOM 662 N N . VAL A 1 86 ? -5.335 -12.093 18.790 1.00 89.38 86 VAL A N 1
ATOM 663 C CA . VAL A 1 86 ? -3.969 -12.634 18.774 1.00 89.38 86 VAL A CA 1
ATOM 664 C C . VAL A 1 86 ? -3.292 -12.331 17.439 1.00 89.38 86 VAL A C 1
ATOM 666 O O . VAL A 1 86 ? -3.676 -12.848 16.394 1.00 89.38 86 VAL A O 1
ATOM 669 N N . LEU A 1 87 ? -2.241 -11.513 17.488 1.00 90.25 87 LEU A N 1
ATOM 670 C CA . LEU A 1 87 ? -1.373 -11.212 16.351 1.00 90.25 87 LEU A CA 1
ATOM 671 C C . LEU A 1 87 ? 0.022 -11.785 16.617 1.00 90.25 87 LEU A C 1
ATOM 673 O O . LEU A 1 87 ? 0.653 -11.433 17.615 1.00 90.25 87 LEU A O 1
ATOM 677 N N . SER A 1 88 ? 0.504 -12.659 15.728 1.00 89.31 88 SER A N 1
ATOM 678 C CA . SER A 1 88 ? 1.860 -13.207 15.820 1.00 89.31 88 SER A CA 1
ATOM 679 C C . SER A 1 88 ? 2.914 -12.122 15.544 1.00 89.31 88 SER A C 1
ATOM 681 O O . SER A 1 88 ? 2.630 -11.169 14.813 1.00 89.31 88 SER A O 1
ATOM 683 N N . PRO A 1 89 ? 4.149 -12.245 16.071 1.00 88.69 89 PRO A N 1
ATOM 684 C CA . PRO A 1 89 ? 5.218 -11.279 15.795 1.00 88.69 89 PRO A CA 1
ATOM 685 C C . PRO A 1 89 ? 5.510 -11.089 14.297 1.00 88.69 89 PRO A C 1
ATOM 687 O O . PRO A 1 89 ? 5.851 -9.988 13.876 1.00 88.69 89 PRO A O 1
ATOM 690 N N . GLY A 1 90 ? 5.318 -12.140 13.491 1.00 88.44 90 GLY A N 1
ATOM 691 C CA . GLY A 1 90 ? 5.465 -12.126 12.031 1.00 88.44 90 GLY A CA 1
ATOM 692 C C . GLY A 1 90 ? 4.174 -11.837 11.258 1.00 88.44 90 GLY A C 1
ATOM 693 O O . GLY A 1 90 ? 4.103 -12.138 10.070 1.00 88.44 90 GLY A O 1
ATOM 694 N N . ALA A 1 91 ? 3.126 -11.318 11.905 1.00 90.25 91 ALA A N 1
ATOM 695 C CA . ALA A 1 91 ? 1.865 -11.042 11.229 1.00 90.25 91 ALA A CA 1
ATOM 696 C C . ALA A 1 91 ? 2.044 -10.014 10.099 1.00 90.25 91 ALA A C 1
ATOM 698 O O . ALA A 1 91 ? 2.641 -8.947 10.283 1.00 90.25 91 ALA A O 1
ATOM 699 N N . VAL A 1 92 ? 1.441 -10.308 8.944 1.00 90.00 92 VAL A N 1
ATOM 700 C CA . VAL A 1 92 ? 1.451 -9.438 7.760 1.00 90.00 92 VAL A CA 1
ATOM 701 C C . VAL A 1 92 ? 0.988 -8.023 8.127 1.00 90.00 92 VAL A C 1
ATOM 703 O O . VAL A 1 92 ? 0.074 -7.838 8.939 1.00 90.00 92 VAL A O 1
ATOM 706 N N . GLY A 1 93 ? 1.665 -7.018 7.565 1.00 90.25 93 GLY A N 1
ATOM 707 C CA . GLY A 1 93 ? 1.464 -5.597 7.873 1.00 90.25 93 GLY A CA 1
ATOM 708 C C . GLY A 1 93 ? 2.262 -5.082 9.078 1.00 90.25 93 GLY A C 1
ATOM 709 O O . GLY A 1 93 ? 2.293 -3.872 9.311 1.00 90.25 93 GLY A O 1
ATOM 710 N N . GLY A 1 94 ? 2.930 -5.964 9.834 1.00 93.06 94 GLY A N 1
ATOM 711 C CA . GLY A 1 94 ? 3.796 -5.580 10.950 1.00 93.06 94 GLY A CA 1
ATOM 712 C C . GLY A 1 94 ? 3.046 -4.810 12.040 1.00 93.06 94 GLY A C 1
ATOM 713 O O . GLY A 1 94 ? 1.877 -5.091 12.322 1.00 93.06 94 GLY A O 1
ATOM 714 N N . LYS A 1 95 ? 3.727 -3.852 12.688 1.00 93.25 95 LYS A N 1
ATOM 715 C CA . LYS A 1 95 ? 3.150 -2.932 13.695 1.00 93.25 95 LYS A CA 1
ATOM 716 C C . LYS A 1 95 ? 2.289 -3.645 14.750 1.00 93.25 95 LYS A C 1
ATOM 718 O O . LYS A 1 95 ? 1.253 -3.132 15.161 1.00 93.25 95 LYS A O 1
ATOM 723 N N . VAL A 1 96 ? 2.693 -4.848 15.162 1.00 94.31 96 VAL A N 1
ATOM 724 C CA . VAL A 1 96 ? 1.855 -5.762 15.956 1.00 94.31 96 VAL A CA 1
ATOM 725 C C . VAL A 1 96 ? 1.449 -5.135 17.287 1.00 94.31 96 VAL A C 1
ATOM 727 O O . VAL A 1 96 ? 0.261 -5.084 17.592 1.00 94.31 96 VAL A O 1
ATOM 730 N N . GLY A 1 97 ? 2.413 -4.590 18.039 1.00 93.38 97 GLY A N 1
ATOM 731 C CA . GLY A 1 97 ? 2.135 -3.892 19.299 1.00 93.38 97 GLY A CA 1
ATOM 732 C C . GLY A 1 97 ? 1.153 -2.735 19.109 1.00 93.38 97 GLY A C 1
ATOM 733 O O . GLY A 1 97 ? 0.129 -2.682 19.778 1.00 93.38 97 GLY A O 1
ATOM 734 N N . PHE A 1 98 ? 1.397 -1.883 18.109 1.00 95.81 98 PHE A N 1
ATOM 735 C CA . PHE A 1 98 ? 0.528 -0.749 17.789 1.00 95.81 98 PHE A CA 1
ATOM 736 C C . PHE A 1 98 ? -0.897 -1.176 17.406 1.00 95.81 98 PHE A C 1
ATOM 738 O O . PHE A 1 98 ? -1.861 -0.604 17.907 1.00 95.81 98 PHE A O 1
ATOM 745 N N . ARG A 1 99 ? -1.056 -2.212 16.571 1.00 95.62 99 ARG A N 1
ATOM 746 C CA . ARG A 1 99 ? -2.376 -2.745 16.192 1.00 95.62 99 ARG A CA 1
ATOM 747 C C . ARG A 1 99 ? -3.152 -3.283 17.394 1.00 95.62 99 ARG A C 1
ATOM 749 O O . ARG A 1 99 ? -4.343 -3.009 17.499 1.00 95.62 99 ARG A O 1
ATOM 756 N N . ARG A 1 100 ? -2.484 -3.998 18.307 1.00 94.00 100 ARG A N 1
ATOM 757 C CA . ARG A 1 100 ? -3.099 -4.501 19.550 1.00 94.00 100 ARG A CA 1
ATOM 758 C C . ARG A 1 100 ? -3.501 -3.367 20.492 1.00 94.00 100 ARG A C 1
ATOM 760 O O . ARG A 1 100 ? -4.569 -3.421 21.085 1.00 94.00 100 ARG A O 1
ATOM 767 N N . SER A 1 101 ? -2.687 -2.322 20.611 1.00 95.88 101 SER A N 1
ATOM 768 C CA . SER A 1 101 ? -3.059 -1.142 21.400 1.00 95.88 101 SER A CA 1
ATOM 769 C C . SER A 1 101 ? -4.271 -0.425 20.800 1.00 95.88 101 SER A C 1
ATOM 771 O O . SER A 1 101 ? -5.192 -0.072 21.530 1.00 95.88 101 SER A O 1
ATOM 773 N N . LEU A 1 102 ? -4.329 -0.285 19.469 1.00 96.69 102 LEU A N 1
ATOM 774 C CA . LEU A 1 102 ? -5.449 0.372 18.791 1.00 96.69 102 LEU A CA 1
ATOM 775 C C . LEU A 1 102 ? -6.791 -0.323 19.033 1.00 96.69 102 LEU A C 1
ATOM 777 O O . LEU A 1 102 ? -7.792 0.371 19.179 1.00 96.69 102 LEU A O 1
ATOM 781 N N . THR A 1 103 ? -6.854 -1.656 19.108 1.00 96.81 103 THR A N 1
ATOM 782 C CA . THR A 1 103 ? -8.138 -2.328 19.379 1.00 96.81 103 THR A CA 1
ATOM 783 C C . THR A 1 103 ? -8.731 -1.925 20.726 1.00 96.81 103 THR A C 1
ATOM 785 O O . THR A 1 103 ? -9.946 -1.749 20.822 1.00 96.81 103 THR A O 1
ATOM 788 N N . LEU A 1 104 ? -7.873 -1.724 21.733 1.00 96.88 104 LEU A N 1
ATOM 789 C CA . LEU A 1 104 ? -8.265 -1.247 23.060 1.00 96.88 104 LEU A CA 1
ATOM 790 C C . LEU A 1 104 ? -8.624 0.238 23.029 1.00 96.88 104 LEU A C 1
ATOM 792 O O . LEU A 1 104 ? -9.691 0.613 23.498 1.00 96.88 104 LEU A O 1
ATOM 796 N N . SE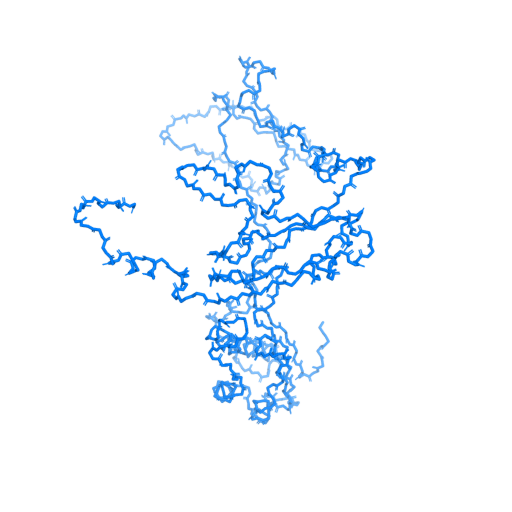R A 1 105 ? -7.785 1.081 22.419 1.00 97.06 105 SER A N 1
ATOM 797 C CA . SER A 1 105 ? -8.034 2.527 22.344 1.00 97.06 105 SER A CA 1
ATOM 798 C C . SER A 1 105 ? -9.326 2.869 21.596 1.00 97.06 105 SER A C 1
ATOM 800 O O . SER A 1 105 ? -10.024 3.810 21.965 1.00 97.06 105 SER A O 1
ATOM 802 N N . LEU A 1 106 ? -9.671 2.111 20.552 1.00 96.62 106 LEU A N 1
ATOM 803 C CA . LEU A 1 106 ? -10.920 2.317 19.820 1.00 96.62 106 LEU A CA 1
ATOM 804 C C . LEU A 1 106 ? -12.141 1.821 20.607 1.00 96.62 106 LEU A C 1
ATOM 806 O O . LEU A 1 106 ? -13.191 2.456 20.542 1.00 96.62 106 LEU A O 1
ATOM 810 N N . LEU A 1 107 ? -11.998 0.745 21.391 1.00 97.06 107 LEU A N 1
ATOM 811 C CA . LEU A 1 107 ? -13.040 0.309 22.325 1.00 97.06 107 LEU A CA 1
ATOM 812 C C . LEU A 1 107 ? -13.257 1.344 23.433 1.00 97.06 107 LEU A C 1
ATOM 814 O O . LEU A 1 107 ? -14.398 1.661 23.749 1.00 97.06 107 LEU A O 1
ATOM 818 N N . PHE A 1 108 ? -12.179 1.925 23.962 1.00 96.50 108 PHE A N 1
ATOM 819 C CA . PHE A 1 108 ? -12.257 3.016 24.930 1.00 96.50 108 PHE A CA 1
ATOM 820 C C . PHE A 1 108 ? -13.035 4.209 24.377 1.00 96.50 108 PHE A C 1
ATOM 822 O O . PHE A 1 108 ? -13.934 4.742 25.021 1.00 96.50 108 PHE A O 1
ATOM 829 N N . LYS A 1 109 ? -12.728 4.609 23.140 1.00 95.44 109 LYS A N 1
ATOM 830 C CA . LYS A 1 109 ? -13.428 5.717 22.493 1.00 95.44 109 LYS A CA 1
ATOM 831 C C . LYS A 1 109 ? -14.920 5.421 22.310 1.00 95.44 109 LYS A C 1
ATOM 833 O O . LYS A 1 109 ? -15.742 6.296 22.565 1.00 95.44 109 LYS A O 1
ATOM 838 N N . PHE A 1 110 ? -15.273 4.192 21.930 1.00 96.25 110 PHE A N 1
ATOM 839 C CA . PHE A 1 110 ? -16.670 3.757 21.877 1.00 96.25 110 PHE A CA 1
ATOM 840 C C . PHE A 1 110 ? -17.347 3.807 23.249 1.00 96.25 110 PHE A C 1
ATOM 842 O O . PHE A 1 110 ? -18.465 4.308 23.359 1.00 96.25 110 PHE A O 1
ATOM 849 N N . TYR A 1 111 ? -16.652 3.334 24.287 1.00 95.75 111 TYR A N 1
ATOM 850 C CA . TYR A 1 111 ? -17.105 3.388 25.673 1.00 95.75 111 TYR A CA 1
ATOM 851 C C . TYR A 1 111 ? -17.499 4.808 26.094 1.00 95.75 111 TYR A C 1
ATOM 853 O O . TYR A 1 111 ? -18.633 5.022 26.536 1.00 95.75 111 TYR A O 1
ATOM 861 N N . LEU A 1 112 ? -16.612 5.778 25.854 1.00 93.81 112 LEU A N 1
ATOM 862 C CA . LEU A 1 112 ? -16.852 7.184 26.173 1.00 93.81 112 LEU A CA 1
ATOM 863 C C . LEU A 1 112 ? -17.995 7.791 25.341 1.00 93.81 112 LEU A C 1
ATOM 865 O O . LEU A 1 112 ? -18.832 8.506 25.890 1.00 93.81 112 LEU A O 1
ATOM 869 N N . GLU A 1 113 ? -18.075 7.503 24.035 1.00 92.38 113 GLU A N 1
ATOM 870 C CA . GLU A 1 113 ? -19.158 8.025 23.182 1.00 92.38 113 GLU A CA 1
ATOM 871 C C . GLU A 1 113 ? -20.540 7.539 23.637 1.00 92.38 113 GLU A C 1
ATOM 873 O O . GLU A 1 113 ? -21.499 8.314 23.668 1.00 92.38 113 GLU A O 1
ATOM 878 N N . VAL A 1 114 ? -20.650 6.265 24.016 1.00 92.38 114 VAL A N 1
ATOM 879 C CA . VAL A 1 114 ? -21.901 5.696 24.530 1.00 92.38 114 VAL A CA 1
ATOM 880 C C . VAL A 1 114 ? -22.212 6.238 25.924 1.00 92.38 114 VAL A C 1
ATOM 882 O O . VAL A 1 114 ? -23.355 6.610 26.175 1.00 92.38 114 VAL A O 1
ATOM 885 N N . GLN A 1 115 ? -21.219 6.360 26.811 1.00 90.25 115 GLN A N 1
ATOM 886 C CA . GLN A 1 115 ? -21.411 6.945 28.143 1.00 90.25 115 GLN A CA 1
ATOM 887 C C . GLN A 1 115 ? -21.920 8.390 28.053 1.00 90.25 115 GLN A C 1
ATOM 889 O O . GLN A 1 115 ? -22.857 8.763 28.762 1.00 90.25 115 GLN A O 1
ATOM 894 N N . GLN A 1 116 ? -21.371 9.192 27.134 1.00 88.44 116 GLN A N 1
ATOM 895 C CA . GLN A 1 116 ? -21.863 10.544 26.875 1.00 88.44 116 GLN A CA 1
ATOM 896 C C . GLN A 1 116 ? -23.314 10.527 26.366 1.00 88.44 116 GLN A C 1
ATOM 898 O O . GLN A 1 116 ? -24.144 11.307 26.831 1.00 88.44 116 GLN A O 1
ATOM 903 N N . ALA A 1 117 ? -23.652 9.617 25.450 1.00 87.44 117 ALA A N 1
ATOM 904 C CA . ALA A 1 117 ? -25.008 9.503 24.916 1.00 87.44 117 ALA A CA 1
ATOM 905 C C . ALA A 1 117 ? -26.042 9.034 25.965 1.00 87.44 117 ALA A C 1
ATOM 907 O O . ALA A 1 117 ? -27.179 9.517 25.979 1.00 87.44 117 ALA A O 1
ATOM 908 N N . LEU A 1 118 ? -25.653 8.139 26.877 1.00 87.38 118 LEU A N 1
ATOM 909 C CA . LEU A 1 118 ? -26.481 7.702 28.007 1.00 87.38 118 LEU A CA 1
ATOM 910 C C . LEU A 1 118 ? -26.719 8.834 29.019 1.00 87.38 118 LEU A C 1
ATOM 912 O O . LEU A 1 118 ? -27.829 8.985 29.531 1.00 87.38 118 LEU A O 1
ATOM 916 N N . ALA A 1 119 ? -25.716 9.680 29.262 1.00 84.94 119 ALA A N 1
ATOM 917 C CA . ALA A 1 119 ? -25.880 10.868 30.099 1.00 84.94 119 ALA A CA 1
ATOM 918 C C . ALA A 1 119 ? -26.863 11.877 29.477 1.00 84.94 119 ALA A C 1
ATOM 920 O O . ALA A 1 119 ? -27.736 12.393 30.170 1.00 84.94 119 ALA A O 1
ATOM 921 N N . HIS A 1 120 ? -26.804 12.098 28.158 1.00 81.81 120 HIS A N 1
ATOM 922 C CA . HIS A 1 120 ? -27.760 12.969 27.454 1.00 81.81 120 HIS A CA 1
ATOM 923 C C . HIS A 1 120 ? -29.209 12.460 27.482 1.00 81.81 120 HIS A C 1
ATOM 925 O O . HIS A 1 120 ? -30.137 13.250 27.329 1.00 81.81 120 HIS A O 1
ATOM 931 N N . THR A 1 121 ? -29.413 11.157 27.680 1.00 79.50 121 THR A N 1
ATOM 932 C CA . THR A 1 121 ? -30.741 10.533 27.795 1.00 79.50 121 THR A CA 1
ATOM 933 C C . THR A 1 121 ? -31.211 10.383 29.249 1.00 79.50 121 THR A C 1
ATOM 935 O O . THR A 1 121 ? -32.238 9.754 29.489 1.00 79.50 121 THR A O 1
ATOM 938 N N . ASN A 1 122 ? -30.501 10.987 30.216 1.00 72.94 122 ASN A N 1
ATOM 939 C CA . ASN A 1 122 ? -30.745 10.893 31.664 1.00 72.94 122 ASN A CA 1
ATOM 940 C C . ASN A 1 122 ? -30.697 9.460 32.233 1.00 72.94 122 ASN A C 1
ATOM 942 O O . ASN A 1 122 ? -31.206 9.214 33.326 1.00 72.94 122 ASN A O 1
ATOM 946 N N . ALA A 1 123 ? -30.072 8.510 31.528 1.00 72.19 123 ALA A N 1
ATOM 947 C CA . ALA A 1 123 ? -29.908 7.137 32.014 1.00 72.19 123 ALA A CA 1
ATOM 948 C C . ALA A 1 123 ? -28.800 7.013 33.080 1.00 72.19 123 ALA A C 1
ATOM 950 O O . ALA A 1 123 ? -28.783 6.052 33.847 1.00 72.19 123 ALA A O 1
ATOM 951 N N . ILE A 1 124 ? -27.872 7.978 33.134 1.00 76.69 124 ILE A N 1
ATOM 952 C CA . ILE A 1 124 ? -26.760 8.046 34.095 1.00 76.69 124 ILE A CA 1
ATOM 953 C C . ILE A 1 124 ? -26.675 9.472 34.651 1.00 76.69 124 ILE A C 1
ATOM 955 O O . ILE A 1 124 ? -26.879 10.435 33.916 1.00 76.69 124 ILE A O 1
ATOM 959 N N . GLN A 1 125 ? -26.354 9.612 35.942 1.00 62.56 125 GLN A N 1
ATOM 960 C CA . GLN A 1 125 ? -26.250 10.917 36.610 1.00 62.56 125 GLN A CA 1
ATOM 961 C C . GLN A 1 125 ? -25.002 11.716 36.209 1.00 62.56 125 GLN A C 1
ATOM 963 O O . GLN A 1 125 ? -25.036 12.945 36.226 1.00 62.56 125 GLN A O 1
ATOM 968 N N . HIS A 1 126 ? -23.889 11.050 35.891 1.00 70.19 126 HIS A N 1
ATOM 969 C CA . HIS A 1 126 ? -22.619 11.682 35.528 1.00 70.19 126 HIS A CA 1
ATOM 970 C C . HIS A 1 126 ? -22.138 11.135 34.181 1.00 70.19 126 HIS A C 1
ATOM 972 O O . HIS A 1 126 ? -22.023 9.925 33.995 1.00 70.19 126 HIS A O 1
ATOM 978 N N . GLY A 1 127 ? -21.910 12.038 33.225 1.00 73.50 127 GLY A N 1
ATOM 979 C CA . GLY A 1 127 ? -21.376 11.705 31.906 1.00 73.50 127 GLY A CA 1
ATOM 980 C C . GLY A 1 127 ? -19.860 11.515 31.914 1.00 73.50 127 GLY A C 1
ATOM 981 O O . GLY A 1 127 ? -19.269 11.118 32.912 1.00 73.50 127 GLY A O 1
ATOM 982 N N . VAL A 1 128 ? -19.234 11.796 30.775 1.00 79.94 128 VAL A N 1
ATOM 983 C CA . VAL A 1 128 ? -17.777 11.717 30.604 1.00 79.94 128 VAL A CA 1
ATOM 984 C C . VAL A 1 128 ? -17.088 12.864 31.352 1.00 79.94 12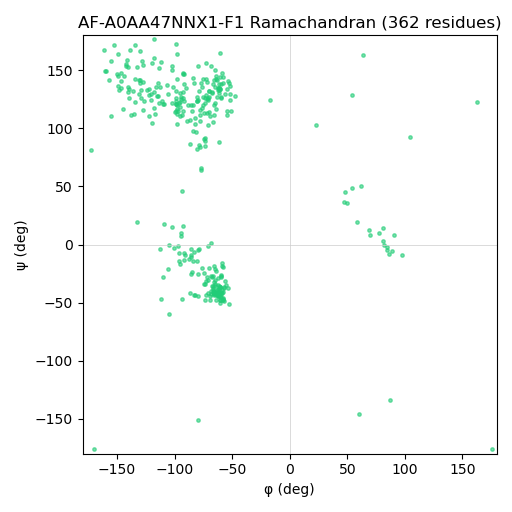8 VAL A C 1
ATOM 986 O O . VAL A 1 128 ? -17.572 14.002 31.310 1.00 79.94 128 VAL A O 1
ATOM 989 N N . LEU A 1 129 ? -15.953 12.580 32.003 1.00 80.56 129 LEU A N 1
ATOM 990 C CA . LEU A 1 129 ? -15.149 13.578 32.714 1.00 80.56 129 LEU A CA 1
ATOM 991 C C . LEU A 1 129 ? -14.655 14.665 31.748 1.00 80.56 129 LEU A C 1
ATOM 993 O O . LEU A 1 129 ? -14.292 14.378 30.609 1.00 80.56 129 LEU A O 1
ATOM 997 N N . GLU A 1 130 ? -14.578 15.916 32.204 1.00 79.56 130 GLU A N 1
ATOM 998 C CA . GLU A 1 130 ? -14.171 17.049 31.354 1.00 79.56 130 GLU A CA 1
ATOM 999 C C . GLU A 1 130 ? -12.781 16.847 30.719 1.00 79.56 130 GLU A C 1
ATOM 1001 O O . GLU A 1 130 ? -12.572 17.163 29.545 1.00 79.56 130 GLU A O 1
ATOM 1006 N N . ALA A 1 131 ? -11.855 16.222 31.456 1.00 83.69 131 ALA A N 1
ATOM 1007 C CA . ALA A 1 131 ? -10.515 15.879 30.976 1.00 83.69 131 ALA A CA 1
ATOM 1008 C C . ALA A 1 131 ? -10.524 14.946 29.744 1.00 83.69 131 ALA A C 1
ATOM 1010 O O . ALA A 1 131 ? -9.605 14.983 28.924 1.00 83.69 131 ALA A O 1
ATOM 1011 N N . GLU A 1 132 ? -11.575 14.143 29.576 1.00 86.25 132 GLU A N 1
ATOM 1012 C CA . GLU A 1 132 ? -11.698 13.130 28.524 1.00 86.25 132 GLU A CA 1
ATOM 1013 C C . GLU A 1 132 ? -12.488 13.632 27.304 1.00 86.25 132 GLU A C 1
ATOM 1015 O O . GLU A 1 132 ? -12.503 12.985 26.255 1.00 86.25 132 GLU A O 1
ATOM 1020 N N . TRP A 1 133 ? -13.097 14.822 27.377 1.00 84.06 133 TRP A N 1
ATOM 1021 C CA . TRP A 1 133 ? -13.908 15.379 26.285 1.00 84.06 133 TRP A CA 1
ATOM 1022 C C . TRP A 1 133 ? -13.126 15.570 24.986 1.00 84.06 133 TRP A C 1
ATOM 1024 O O . TRP A 1 133 ? -13.702 15.544 23.898 1.00 84.06 133 TRP A O 1
ATOM 1034 N N . SER A 1 134 ? -11.814 15.790 25.075 1.00 89.19 134 SER A N 1
ATOM 1035 C CA . SER A 1 134 ? -10.952 15.943 23.901 1.00 89.19 134 SER A CA 1
ATOM 1036 C C . SER A 1 134 ? -10.862 14.658 23.066 1.00 89.19 134 SER A C 1
ATOM 1038 O O . SER A 1 134 ? -10.782 14.749 21.843 1.00 89.19 134 SER A O 1
ATOM 1040 N N . ALA A 1 135 ? -10.966 13.475 23.684 1.00 88.44 135 ALA A N 1
ATOM 1041 C CA . ALA A 1 135 ? -10.882 12.184 22.996 1.00 88.44 135 ALA A CA 1
ATOM 1042 C C . ALA A 1 135 ? -12.072 11.931 22.051 1.00 88.44 135 ALA A C 1
ATOM 1044 O O . ALA A 1 135 ? -11.947 11.234 21.034 1.00 88.44 135 ALA A O 1
ATOM 1045 N N . LEU A 1 136 ? -13.221 12.530 22.374 1.00 86.44 136 LEU A N 1
ATOM 1046 C CA . LEU A 1 136 ? -14.467 12.442 21.612 1.00 86.44 136 LEU A CA 1
ATOM 1047 C C . LEU A 1 136 ? -14.475 13.379 20.403 1.00 86.44 136 LEU A C 1
ATOM 1049 O O . LEU A 1 136 ? -15.144 13.103 19.407 1.00 86.44 136 LEU A O 1
ATOM 1053 N N . ARG A 1 137 ? -13.697 14.466 20.447 1.00 85.25 137 ARG A N 1
ATOM 1054 C CA . ARG A 1 137 ? -13.633 15.416 19.336 1.00 85.25 137 ARG A CA 1
ATOM 1055 C C . ARG A 1 137 ? -12.866 14.792 18.169 1.00 85.25 137 ARG A C 1
ATOM 1057 O O . ARG A 1 137 ? -11.752 14.296 18.360 1.00 85.25 137 ARG A O 1
ATOM 1064 N N . PRO A 1 138 ? -13.424 14.793 16.948 1.00 82.06 138 PRO A N 1
ATOM 1065 C CA . PRO A 1 138 ? -12.640 14.443 15.777 1.00 82.06 138 PRO A CA 1
ATOM 1066 C C . PRO A 1 138 ? -11.536 15.487 15.580 1.00 82.06 138 PRO A C 1
ATOM 1068 O O . PRO A 1 138 ? -11.700 16.662 15.915 1.00 82.06 138 PRO A O 1
ATOM 1071 N N . LEU A 1 139 ? -10.407 15.061 15.013 1.00 81.12 139 LEU A N 1
ATOM 1072 C CA . LEU A 1 139 ? -9.408 16.013 14.535 1.00 81.12 139 LEU A CA 1
ATOM 1073 C C . LEU A 1 139 ? -10.054 16.925 13.474 1.00 81.12 139 LEU A C 1
ATOM 1075 O O . LEU A 1 139 ? -10.900 16.435 12.723 1.00 81.12 139 LEU A O 1
ATOM 1079 N N . PRO A 1 140 ? -9.653 18.200 13.353 1.00 82.00 140 PRO A N 1
ATOM 1080 C CA . PRO A 1 140 ? -10.158 19.086 12.306 1.00 82.00 140 PRO A CA 1
ATOM 1081 C C . PRO A 1 140 ? -9.892 18.528 10.902 1.00 82.00 140 PRO A C 1
ATOM 1083 O O . PRO A 1 140 ? -8.830 17.955 10.650 1.00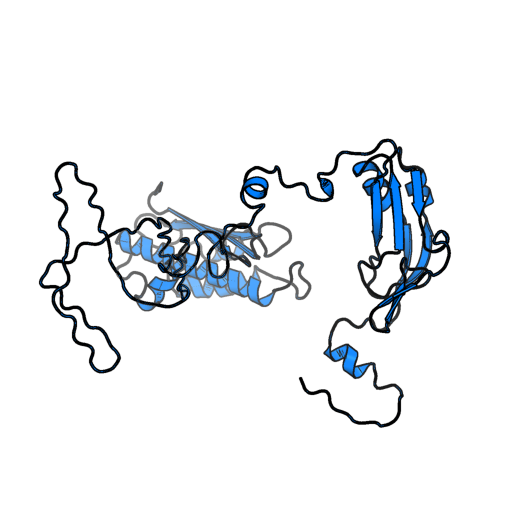 82.00 140 PRO A O 1
ATOM 1086 N N . ASP A 1 141 ? -10.874 18.658 10.010 1.00 76.25 141 ASP A N 1
ATOM 1087 C CA . ASP A 1 141 ? -10.800 18.288 8.583 1.00 76.25 141 ASP A CA 1
ATOM 1088 C C . ASP A 1 141 ? -10.561 19.499 7.668 1.00 76.25 141 ASP A C 1
ATOM 1090 O O . ASP A 1 141 ? -10.432 19.352 6.457 1.00 76.25 141 ASP A O 1
ATOM 1094 N N . CYS A 1 142 ? -10.509 20.712 8.221 1.00 79.12 142 CYS A N 1
ATOM 1095 C CA . CYS A 1 142 ? -10.334 21.915 7.422 1.00 79.12 142 CYS A CA 1
ATOM 1096 C C . CYS A 1 142 ? -8.860 22.174 7.090 1.00 79.12 142 CYS A C 1
ATOM 1098 O O . CYS A 1 142 ? -7.968 22.058 7.933 1.00 79.12 142 CYS A O 1
ATOM 1100 N N . ILE A 1 143 ? -8.620 22.587 5.848 1.00 78.12 143 ILE A N 1
ATOM 1101 C CA . ILE A 1 143 ? -7.342 23.157 5.431 1.00 78.12 143 ILE A CA 1
ATOM 1102 C C . ILE A 1 143 ? -7.231 24.538 6.079 1.00 78.12 143 ILE A C 1
ATOM 1104 O O . ILE A 1 143 ? -8.120 25.377 5.924 1.00 78.12 143 ILE A O 1
ATOM 1108 N N . LEU A 1 144 ? -6.152 24.764 6.827 1.00 80.19 144 LEU A N 1
ATOM 1109 C CA . LEU A 1 144 ? -5.895 26.063 7.439 1.00 80.19 144 LEU A CA 1
ATOM 1110 C C . LEU A 1 144 ? -5.476 27.081 6.367 1.00 80.19 144 LEU A C 1
ATOM 1112 O O . LEU A 1 144 ? -4.733 26.722 5.448 1.00 80.19 144 LEU A O 1
ATOM 1116 N N . PRO A 1 145 ? -5.911 28.348 6.475 1.00 85.12 145 PRO A N 1
ATOM 1117 C CA . PRO A 1 145 ? -5.444 29.394 5.577 1.00 85.12 145 PRO A CA 1
ATOM 1118 C C . PRO A 1 145 ? -3.932 29.595 5.743 1.00 85.12 145 PRO A C 1
ATOM 1120 O O . PRO A 1 145 ? -3.421 29.670 6.861 1.00 85.12 145 PRO A O 1
ATOM 1123 N N . GLY A 1 146 ? -3.216 29.688 4.623 1.00 84.12 146 GLY A N 1
ATOM 1124 C CA . GLY A 1 146 ? -1.802 30.053 4.600 1.00 84.12 146 GLY A CA 1
ATOM 1125 C C . GLY A 1 146 ? -1.633 31.561 4.440 1.00 84.12 146 GLY A C 1
ATOM 1126 O O . GLY A 1 146 ? -2.315 32.174 3.622 1.00 84.12 146 GLY A O 1
ATOM 1127 N N . GLN A 1 147 ? -0.700 32.155 5.183 1.00 89.06 147 GLN A N 1
ATOM 1128 C CA . GLN A 1 147 ? -0.269 33.536 4.976 1.00 89.06 147 GLN A CA 1
ATOM 1129 C C . GLN A 1 147 ? 1.114 33.537 4.327 1.00 89.06 147 GLN A C 1
ATOM 1131 O O . GLN A 1 147 ? 2.029 32.873 4.808 1.00 89.06 147 GLN A O 1
ATOM 1136 N N . GLN A 1 148 ? 1.266 34.294 3.243 1.00 83.06 148 GLN A N 1
ATOM 1137 C CA . GLN A 1 148 ? 2.544 34.486 2.565 1.00 83.06 148 GLN A CA 1
ATOM 1138 C C . GLN A 1 148 ? 2.947 35.955 2.700 1.00 83.06 148 GLN A C 1
ATOM 1140 O O . GLN A 1 148 ? 2.151 36.845 2.407 1.00 83.06 148 GLN A O 1
ATOM 1145 N N . GLN A 1 149 ? 4.167 36.200 3.175 1.00 84.44 149 GLN A N 1
ATOM 1146 C CA . GLN A 1 149 ? 4.766 37.528 3.274 1.00 84.44 149 GLN A CA 1
ATOM 1147 C C . GLN A 1 149 ? 6.066 37.522 2.477 1.00 84.44 149 GLN A C 1
ATOM 1149 O O . GLN A 1 149 ? 6.904 36.641 2.659 1.00 84.44 149 GLN A O 1
ATOM 1154 N N . PHE A 1 150 ? 6.228 38.494 1.591 1.00 80.75 150 PHE A N 1
ATOM 1155 C CA . PHE A 1 150 ? 7.428 38.664 0.786 1.00 80.75 150 PHE A CA 1
ATOM 1156 C C . PHE A 1 150 ? 7.728 40.150 0.633 1.00 80.75 150 PHE A C 1
ATOM 1158 O O . PHE A 1 150 ? 6.842 40.997 0.758 1.00 80.75 150 PHE A O 1
ATOM 1165 N N . GLN A 1 151 ? 8.995 40.465 0.387 1.00 74.69 151 GLN A N 1
ATOM 1166 C CA . GLN A 1 151 ? 9.406 41.822 0.071 1.00 74.69 151 GLN A CA 1
ATOM 1167 C C . GLN A 1 151 ? 9.106 42.094 -1.401 1.00 74.69 151 GLN A C 1
ATOM 1169 O O . GLN A 1 151 ? 9.597 41.388 -2.279 1.00 74.69 151 GLN A O 1
ATOM 1174 N N . VAL A 1 152 ? 8.327 43.136 -1.663 1.00 65.88 152 VAL A N 1
ATOM 1175 C CA . VAL A 1 152 ? 8.269 43.756 -2.986 1.00 65.88 152 VAL A CA 1
ATOM 1176 C C . VAL A 1 152 ? 9.511 44.638 -3.114 1.00 65.88 152 VAL A C 1
ATOM 1178 O O . VAL A 1 152 ? 9.878 45.335 -2.163 1.00 65.88 152 VAL A O 1
ATOM 1181 N N . THR A 1 153 ? 10.226 44.533 -4.231 1.00 52.91 153 THR A N 1
ATOM 1182 C CA . THR A 1 153 ? 11.509 45.207 -4.463 1.00 52.91 153 THR A CA 1
ATOM 1183 C C . THR A 1 153 ? 11.401 46.716 -4.164 1.00 52.91 153 THR A C 1
ATOM 1185 O O . THR A 1 153 ? 10.682 47.425 -4.852 1.00 52.91 153 THR A O 1
ATOM 1188 N N . HIS A 1 154 ? 12.134 47.165 -3.129 1.00 44.50 154 HIS A N 1
ATOM 1189 C CA . HIS A 1 154 ? 12.211 48.516 -2.531 1.00 44.50 154 HIS A CA 1
ATOM 1190 C C . HIS A 1 154 ? 10.874 49.168 -2.074 1.00 44.50 154 HIS A C 1
ATOM 1192 O O . HIS A 1 154 ? 9.893 49.236 -2.791 1.00 44.50 154 HIS A O 1
ATOM 1198 N N . LEU A 1 155 ? 10.812 49.653 -0.827 1.00 36.75 155 LEU A N 1
ATOM 1199 C CA . LEU A 1 155 ? 9.582 50.145 -0.180 1.00 36.75 155 LEU A CA 1
ATOM 1200 C C . LEU A 1 155 ? 9.381 51.665 -0.346 1.00 36.75 155 LEU A C 1
ATOM 1202 O O . LEU A 1 155 ? 10.370 52.393 -0.273 1.00 36.75 155 LEU A O 1
ATOM 1206 N N . ILE A 1 156 ? 8.113 52.116 -0.432 1.00 28.61 156 ILE A N 1
ATOM 1207 C CA . ILE A 1 156 ? 7.406 53.173 0.359 1.00 28.61 156 ILE A CA 1
ATOM 1208 C C . ILE A 1 156 ? 6.145 53.564 -0.464 1.00 28.61 156 ILE A C 1
ATOM 1210 O O . ILE A 1 156 ? 6.306 54.003 -1.589 1.00 28.61 156 ILE A O 1
ATOM 1214 N N . ILE A 1 157 ? 4.865 53.506 -0.058 1.00 28.30 157 ILE A N 1
ATOM 1215 C CA . ILE A 1 157 ? 4.125 53.242 1.190 1.00 28.30 157 ILE A CA 1
ATOM 1216 C C . ILE A 1 157 ? 2.696 52.765 0.821 1.00 28.30 157 ILE A C 1
ATOM 1218 O O . ILE A 1 157 ? 2.052 53.363 -0.035 1.00 28.30 157 ILE A O 1
ATOM 1222 N N . SER A 1 158 ? 2.197 51.796 1.598 1.00 34.50 158 SER A N 1
ATOM 1223 C CA . SER A 1 158 ? 0.799 51.404 1.877 1.00 34.50 158 SER A CA 1
ATOM 1224 C C . SER A 1 158 ? -0.323 52.407 1.543 1.00 34.50 158 SER A C 1
ATOM 1226 O O . SER A 1 158 ? -0.393 53.497 2.124 1.00 34.50 158 SER A O 1
ATOM 1228 N N . THR A 1 159 ? -1.283 51.957 0.723 1.00 27.91 159 THR A N 1
ATOM 1229 C CA . THR A 1 159 ? -2.665 52.469 0.725 1.00 27.91 159 THR A CA 1
ATOM 1230 C C . THR A 1 159 ? -3.642 51.297 0.591 1.00 27.91 159 THR A C 1
ATOM 1232 O O . THR A 1 159 ? -3.718 50.660 -0.452 1.00 27.91 159 THR A O 1
ATOM 1235 N N . TYR A 1 160 ? -4.405 50.994 1.643 1.00 33.25 160 TYR A N 1
ATOM 1236 C CA . TYR A 1 160 ? -5.461 49.979 1.585 1.00 33.25 160 TYR A CA 1
ATOM 1237 C C . TYR A 1 160 ? -6.723 50.578 0.947 1.00 33.25 160 TYR A C 1
ATOM 1239 O O . TYR A 1 160 ? -7.250 51.572 1.445 1.00 33.25 160 TYR A O 1
ATOM 1247 N N . THR A 1 161 ? -7.238 49.974 -0.128 1.00 30.47 161 THR A N 1
ATOM 1248 C CA . THR A 1 161 ? -8.583 50.269 -0.651 1.00 30.47 161 THR A CA 1
ATOM 1249 C C . THR A 1 161 ? -9.564 49.220 -0.131 1.00 30.47 161 THR A C 1
ATOM 1251 O O . THR A 1 161 ? -9.435 48.035 -0.427 1.00 30.47 161 THR A O 1
ATOM 1254 N N . LEU A 1 162 ? -10.538 49.658 0.667 1.00 31.72 162 LEU A N 1
ATOM 1255 C CA . LEU A 1 162 ? -11.638 48.829 1.159 1.00 31.72 162 LEU A CA 1
ATOM 1256 C C . LEU A 1 162 ? -12.767 48.828 0.120 1.00 31.72 162 LEU A C 1
ATOM 1258 O O . LEU A 1 162 ? -13.322 49.884 -0.177 1.00 31.72 162 LEU A O 1
ATOM 1262 N N . PHE A 1 163 ? -13.127 47.657 -0.409 1.00 30.05 163 PHE A N 1
ATOM 1263 C CA . PHE A 1 163 ? -14.358 47.485 -1.182 1.00 30.05 163 PHE A CA 1
ATOM 1264 C C . PHE A 1 163 ? -15.489 47.046 -0.248 1.00 30.05 163 PHE A C 1
ATOM 1266 O O . PHE A 1 163 ? -15.378 46.033 0.440 1.00 30.05 163 PHE A O 1
ATOM 1273 N N . PHE A 1 164 ? -16.577 47.815 -0.235 1.00 33.34 164 PHE A N 1
ATOM 1274 C CA . PHE A 1 164 ? -17.827 47.443 0.420 1.00 33.34 164 PHE A CA 1
ATOM 1275 C C . PHE A 1 164 ? -18.791 46.880 -0.628 1.00 33.34 164 PHE A C 1
ATOM 1277 O O . PHE A 1 164 ? -19.183 47.591 -1.549 1.00 33.34 164 PHE A O 1
ATOM 1284 N N . GLU A 1 165 ? -19.220 45.628 -0.470 1.00 31.92 165 GLU A N 1
ATOM 1285 C CA . GLU A 1 165 ? -20.388 45.096 -1.181 1.00 31.92 165 GLU A CA 1
ATOM 1286 C C . GLU A 1 165 ? -21.667 45.537 -0.458 1.00 31.92 165 GLU A C 1
ATOM 1288 O O . GLU A 1 165 ? -22.236 44.813 0.357 1.00 31.92 165 GLU A O 1
ATOM 1293 N N . GLN A 1 166 ? -22.110 46.761 -0.742 1.00 31.16 166 GLN A N 1
ATOM 1294 C CA . GLN A 1 166 ? -23.500 47.197 -0.592 1.00 31.16 166 GLN A CA 1
ATOM 1295 C C . GLN A 1 166 ? -23.801 48.218 -1.707 1.00 31.16 166 GLN A C 1
ATOM 1297 O O . GLN A 1 166 ? -22.947 49.061 -1.989 1.00 31.16 166 GLN A O 1
ATOM 1302 N N . PRO A 1 167 ? -24.996 48.199 -2.324 1.00 34.31 167 PRO A N 1
ATOM 1303 C CA . PRO A 1 167 ? -25.304 48.989 -3.523 1.00 34.31 167 PRO A CA 1
ATOM 1304 C C . PRO A 1 167 ? -25.377 50.518 -3.314 1.00 34.31 167 PRO A C 1
ATOM 1306 O O . PRO A 1 167 ? -25.603 51.237 -4.280 1.00 34.31 167 PRO A O 1
ATOM 1309 N N . GLU A 1 168 ? -25.144 51.037 -2.099 1.00 33.28 168 GLU A N 1
ATOM 1310 C CA . GLU A 1 168 ? -25.232 52.478 -1.788 1.00 33.28 168 GLU A CA 1
ATOM 1311 C C . GLU A 1 168 ? -24.044 53.061 -0.982 1.00 33.28 168 GLU A C 1
ATOM 1313 O O . GLU A 1 168 ? -24.155 54.135 -0.386 1.00 33.28 168 GLU A O 1
ATOM 1318 N N . ALA A 1 169 ? -22.873 52.412 -0.948 1.00 30.23 169 ALA A N 1
ATOM 1319 C CA . ALA A 1 169 ? -21.726 52.935 -0.192 1.00 30.23 169 ALA A CA 1
ATOM 1320 C C . ALA A 1 169 ? -20.906 53.979 -0.987 1.00 30.23 169 ALA A C 1
ATOM 1322 O O . ALA A 1 169 ? -20.346 53.695 -2.045 1.00 30.23 169 ALA A O 1
ATOM 1323 N N . ARG A 1 170 ? -20.801 55.204 -0.449 1.00 29.05 170 ARG A N 1
ATOM 1324 C CA . ARG A 1 170 ? -19.901 56.265 -0.941 1.00 29.05 170 ARG A CA 1
ATOM 1325 C C . ARG A 1 170 ? -18.431 55.885 -0.731 1.00 29.05 170 ARG A C 1
ATOM 1327 O O . ARG A 1 170 ? -18.061 55.447 0.355 1.00 29.05 170 ARG A O 1
ATOM 1334 N N . LEU A 1 171 ? -17.590 56.157 -1.736 1.00 30.02 171 LEU A N 1
ATOM 1335 C CA . LEU A 1 171 ? -16.127 56.135 -1.620 1.00 30.02 171 LEU A CA 1
ATOM 1336 C C . LEU A 1 171 ? -15.674 57.056 -0.477 1.00 30.02 171 LEU A C 1
ATOM 1338 O O . LEU A 1 171 ? -15.831 58.274 -0.561 1.00 30.02 171 LEU A O 1
ATOM 1342 N N . ILE A 1 172 ? -15.089 56.483 0.574 1.00 31.22 172 ILE A N 1
ATOM 1343 C CA . ILE A 1 172 ? -14.357 57.246 1.587 1.00 31.22 172 ILE A CA 1
ATOM 1344 C C . 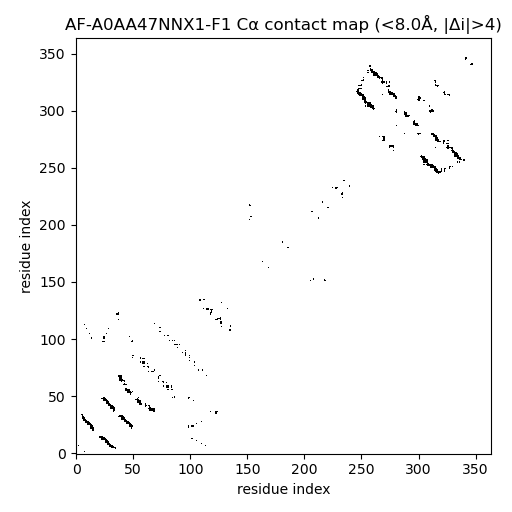ILE A 1 172 ? -12.876 57.148 1.232 1.00 31.22 172 ILE A C 1
ATOM 1346 O O . ILE A 1 172 ? -12.234 56.123 1.448 1.00 31.22 172 ILE A O 1
ATOM 1350 N N . PHE A 1 173 ? -12.340 58.225 0.666 1.00 30.47 173 PHE A N 1
ATOM 1351 C CA . PHE A 1 173 ? -10.902 58.398 0.503 1.00 30.47 173 PHE A CA 1
ATOM 1352 C C . PHE A 1 173 ? -10.305 58.733 1.873 1.00 30.47 173 PHE A C 1
ATOM 1354 O O . PHE A 1 173 ? -10.598 59.786 2.438 1.00 30.47 173 PHE A O 1
ATOM 1361 N N . ILE A 1 174 ? -9.488 57.838 2.432 1.00 34.09 174 ILE A N 1
ATOM 1362 C CA . ILE A 1 174 ? -8.719 58.140 3.644 1.00 34.09 174 ILE A CA 1
ATOM 1363 C C . ILE A 1 174 ? -7.440 58.855 3.207 1.00 34.09 174 ILE A C 1
ATOM 1365 O O . ILE A 1 174 ? -6.468 58.235 2.782 1.00 34.09 174 ILE A O 1
ATOM 1369 N N . GLU A 1 175 ? -7.456 60.182 3.288 1.00 27.77 175 GLU A N 1
ATOM 1370 C CA . GLU A 1 175 ? -6.289 61.021 3.031 1.00 27.77 175 GLU A CA 1
ATOM 1371 C C . GLU A 1 175 ? -5.382 61.047 4.278 1.00 27.77 175 GLU A C 1
ATOM 1373 O O . GLU A 1 175 ? -5.836 61.315 5.394 1.00 27.77 175 GLU A O 1
ATOM 1378 N N . LYS A 1 176 ? -4.088 60.735 4.107 1.00 35.53 176 LYS A N 1
ATOM 1379 C CA . LYS A 1 176 ? -3.079 60.700 5.182 1.00 35.53 176 LYS A CA 1
ATOM 1380 C C . LYS A 1 176 ? -3.084 62.002 5.994 1.00 35.53 176 LYS A C 1
ATOM 1382 O O . LYS A 1 176 ? -2.749 63.061 5.468 1.00 35.53 176 LYS A O 1
ATOM 1387 N N . ARG A 1 177 ? -3.263 61.919 7.316 1.00 30.25 177 ARG A N 1
ATOM 1388 C CA . ARG A 1 177 ? -2.705 62.921 8.240 1.00 30.25 177 ARG A CA 1
ATOM 1389 C C . ARG A 1 177 ? -1.705 62.256 9.182 1.00 30.25 177 ARG A C 1
ATOM 1391 O O . ARG A 1 177 ? -2.057 61.338 9.905 1.00 30.25 177 ARG A O 1
ATOM 1398 N N . LYS A 1 178 ? -0.455 62.728 9.066 1.00 27.47 178 LYS A N 1
ATOM 1399 C CA . LYS A 1 178 ? 0.748 62.506 9.893 1.00 27.47 178 LYS A CA 1
ATOM 1400 C C . LYS A 1 178 ? 0.772 61.225 10.739 1.00 27.47 178 LYS A C 1
ATOM 1402 O O . LYS A 1 178 ? 0.229 61.181 11.835 1.00 27.47 178 LYS A O 1
ATOM 1407 N N . CYS A 1 179 ? 1.521 60.234 10.264 1.00 33.47 179 CYS A N 1
ATOM 1408 C CA . CYS A 1 179 ? 2.019 59.141 11.092 1.00 33.47 179 CYS A CA 1
ATOM 1409 C C . CYS A 1 179 ? 3.458 59.498 11.500 1.00 33.47 179 CYS A C 1
ATOM 1411 O O . CYS A 1 179 ? 4.312 59.652 10.626 1.00 33.47 179 CYS A O 1
ATOM 1413 N N . GLU A 1 180 ? 3.705 59.717 12.793 1.00 27.88 180 GLU A N 1
ATOM 1414 C CA . GLU A 1 180 ? 5.053 59.933 13.332 1.00 27.88 180 GLU A CA 1
ATOM 1415 C C . GLU A 1 180 ? 5.668 58.593 13.748 1.00 27.88 180 GLU A C 1
ATOM 1417 O O . GLU A 1 180 ? 5.014 57.742 14.348 1.00 27.88 180 GLU A O 1
ATOM 1422 N N . TYR A 1 181 ? 6.930 58.403 13.369 1.00 29.19 181 TYR A N 1
ATOM 1423 C CA . TYR A 1 181 ? 7.683 57.166 13.531 1.00 29.19 181 TYR A CA 1
ATOM 1424 C C . TYR A 1 181 ? 8.552 57.257 14.790 1.00 29.19 181 TYR A C 1
ATOM 1426 O O . TYR A 1 181 ? 9.502 58.038 14.815 1.00 29.19 181 TYR A O 1
ATOM 1434 N N . GLN A 1 182 ? 8.256 56.460 15.819 1.00 26.88 182 GLN A N 1
ATOM 1435 C CA . GLN A 1 182 ? 9.165 56.232 16.948 1.00 26.88 182 GLN A CA 1
ATOM 1436 C C . GLN A 1 182 ? 9.209 54.741 17.313 1.00 26.88 182 GLN A C 1
ATOM 1438 O O . GLN A 1 182 ? 8.177 54.085 17.423 1.00 26.88 182 GLN A O 1
ATOM 1443 N N . ASP A 1 183 ? 10.432 54.228 17.464 1.00 28.59 183 ASP A N 1
ATOM 1444 C CA . ASP A 1 183 ? 10.794 52.943 18.076 1.00 28.59 183 ASP A CA 1
ATOM 1445 C C . ASP A 1 183 ? 10.118 51.670 17.537 1.00 28.59 183 ASP A C 1
ATOM 1447 O O . ASP A 1 183 ? 9.678 50.800 18.285 1.00 28.59 183 ASP A O 1
ATOM 1451 N N . GLY A 1 184 ? 10.112 51.507 16.210 1.00 33.78 184 GLY A N 1
ATOM 1452 C CA . GLY A 1 184 ? 10.048 50.180 15.577 1.00 33.78 184 GLY A CA 1
ATOM 1453 C C . GLY A 1 184 ? 8.725 49.411 15.694 1.00 33.78 184 GLY A C 1
ATOM 1454 O O . GLY A 1 184 ? 8.664 48.262 15.262 1.00 33.78 184 GLY A O 1
ATOM 1455 N N . LEU A 1 185 ? 7.656 50.023 16.213 1.00 27.20 185 LEU A N 1
ATOM 1456 C CA . LEU A 1 185 ? 6.312 49.443 16.226 1.00 27.20 185 LEU A CA 1
ATOM 1457 C C . LEU A 1 185 ? 5.277 50.492 15.802 1.00 27.20 185 LEU A C 1
ATOM 1459 O O . LEU A 1 185 ? 5.017 51.458 16.515 1.00 27.20 185 LEU A O 1
ATOM 1463 N N . THR A 1 186 ? 4.649 50.304 14.641 1.00 31.88 186 THR A N 1
ATOM 1464 C CA . THR A 1 186 ? 3.574 51.197 14.187 1.00 31.88 186 THR A CA 1
ATOM 1465 C C . THR A 1 186 ? 2.260 50.787 14.850 1.00 31.88 186 THR A C 1
ATOM 1467 O O . THR A 1 186 ? 1.694 49.742 14.533 1.00 31.88 186 THR A O 1
ATOM 1470 N N . ARG A 1 187 ? 1.761 51.602 15.784 1.00 28.25 187 ARG A N 1
ATOM 1471 C CA . ARG A 1 187 ? 0.462 51.394 16.436 1.00 28.25 187 ARG A CA 1
ATOM 1472 C C . ARG A 1 187 ? -0.582 52.293 15.771 1.00 28.25 187 ARG A C 1
ATOM 1474 O O . ARG A 1 187 ? -0.489 53.512 15.855 1.00 28.25 187 ARG A O 1
ATOM 1481 N N . LEU A 1 188 ? -1.562 51.691 15.099 1.00 32.16 188 LEU A N 1
ATOM 1482 C CA . LEU A 1 188 ? -2.720 52.396 14.546 1.00 32.16 188 LEU A CA 1
ATOM 1483 C C . LEU A 1 188 ? -3.859 52.349 15.568 1.00 32.16 188 LEU A C 1
ATOM 1485 O O . LEU A 1 188 ? -4.407 51.282 15.839 1.00 32.16 188 LEU A O 1
ATOM 1489 N N . THR A 1 189 ? -4.205 53.494 16.150 1.00 28.92 189 THR A N 1
ATOM 1490 C CA . THR A 1 189 ? -5.386 53.628 17.012 1.00 28.92 189 THR A CA 1
ATOM 1491 C C . THR A 1 189 ? -6.579 53.989 16.130 1.00 28.92 189 THR A C 1
ATOM 1493 O O . THR A 1 189 ? -6.662 55.104 15.625 1.00 28.92 189 THR A O 1
ATOM 1496 N N . LEU A 1 190 ? -7.479 53.033 15.901 1.00 34.69 190 LEU A N 1
ATOM 1497 C CA . LEU A 1 190 ? -8.756 53.268 15.224 1.00 34.69 190 LEU A CA 1
ATOM 1498 C C . LEU A 1 190 ? -9.840 53.499 16.284 1.00 34.69 190 LEU A C 1
ATOM 1500 O O . LEU A 1 190 ? -10.114 52.612 17.094 1.00 34.69 190 LEU A O 1
ATOM 1504 N N . GLU A 1 191 ? -10.466 54.675 16.282 1.00 27.86 191 GLU A N 1
ATOM 1505 C CA . GLU A 1 191 ? -11.663 54.946 17.086 1.00 27.86 191 GLU A CA 1
ATOM 1506 C C . GLU A 1 191 ? -12.906 54.316 16.415 1.00 27.86 191 GLU A C 1
ATOM 1508 O O . GLU A 1 191 ? -13.637 54.985 15.698 1.00 27.86 191 GLU A O 1
ATOM 1513 N N . ALA A 1 192 ? -13.126 53.018 16.685 1.00 31.75 192 ALA A N 1
ATOM 1514 C CA . ALA A 1 192 ? -14.374 52.234 16.531 1.00 31.75 192 ALA A CA 1
ATOM 1515 C C . ALA A 1 192 ? -15.006 52.019 15.121 1.00 31.75 192 ALA A C 1
ATOM 1517 O O . ALA A 1 192 ? -14.766 52.785 14.194 1.00 31.75 192 ALA A O 1
ATOM 1518 N N . PRO A 1 193 ? -15.928 51.033 14.962 1.00 31.84 193 PRO A N 1
ATOM 1519 C CA . PRO A 1 193 ? -15.998 49.700 15.566 1.00 31.84 193 PRO A CA 1
ATOM 1520 C C . PRO A 1 193 ? -15.429 48.616 14.620 1.00 31.84 193 PRO A C 1
ATOM 1522 O O . PRO A 1 193 ? -15.253 48.814 13.421 1.00 31.84 193 PRO A O 1
ATOM 1525 N N . VAL A 1 194 ? -15.138 47.442 15.184 1.00 33.91 194 VAL A N 1
ATOM 1526 C CA . VAL A 1 194 ? -14.541 46.286 14.496 1.00 33.91 194 VAL A CA 1
ATOM 1527 C C . VAL A 1 194 ? -15.507 45.718 13.446 1.00 33.91 194 VAL A C 1
ATOM 1529 O O . VAL A 1 194 ? -16.532 45.140 13.799 1.00 33.91 194 VAL A O 1
ATOM 1532 N N . ILE A 1 195 ? -15.168 45.854 12.161 1.00 31.47 195 ILE A N 1
ATOM 1533 C CA . ILE A 1 195 ? -15.847 45.183 11.042 1.00 31.47 195 ILE A CA 1
ATOM 1534 C C . ILE A 1 195 ? -14.891 44.121 10.486 1.00 31.47 195 ILE A C 1
ATOM 1536 O O . ILE A 1 195 ? -13.776 44.436 10.073 1.00 31.47 195 ILE A O 1
ATOM 1540 N N . ASN A 1 196 ? -15.320 42.856 10.493 1.00 27.11 196 ASN A N 1
ATOM 1541 C CA . ASN A 1 196 ? -14.573 41.745 9.901 1.00 27.11 196 ASN A CA 1
ATOM 1542 C C . ASN A 1 196 ? -14.578 41.875 8.369 1.00 27.11 196 ASN A C 1
ATOM 1544 O O . ASN A 1 196 ? -15.628 41.754 7.742 1.00 27.11 196 ASN A O 1
ATOM 1548 N N . LEU A 1 197 ? -13.408 42.105 7.772 1.00 28.80 197 LEU A N 1
ATOM 1549 C CA . LEU A 1 197 ? -13.214 42.165 6.323 1.00 28.80 197 LEU A CA 1
ATOM 1550 C C . LEU A 1 197 ? -12.676 40.835 5.789 1.00 28.80 197 LEU A C 1
ATOM 1552 O O . LEU A 1 197 ? -11.591 40.397 6.167 1.00 28.80 197 LEU A O 1
ATOM 1556 N N . HIS A 1 198 ? -13.417 40.221 4.866 1.00 26.00 198 HIS A N 1
ATOM 1557 C CA . HIS A 1 198 ? -12.920 39.139 4.019 1.00 26.00 198 HIS A CA 1
ATOM 1558 C C . HIS A 1 198 ? -12.149 39.746 2.837 1.00 26.00 198 HIS A C 1
ATOM 1560 O O . HIS A 1 198 ? -12.741 40.270 1.898 1.00 26.00 198 HIS A O 1
ATOM 1566 N N . LEU A 1 199 ? -10.818 39.684 2.887 1.00 30.19 199 LEU A N 1
ATOM 1567 C CA . LEU A 1 199 ? -9.952 40.050 1.765 1.00 30.19 199 LEU A CA 1
ATOM 1568 C C . LEU A 1 199 ? -9.945 38.915 0.733 1.00 30.19 199 LEU A C 1
ATOM 1570 O O . LEU A 1 199 ? -9.395 37.843 0.983 1.00 30.19 199 LEU A O 1
ATOM 1574 N N . VAL A 1 200 ? -10.539 39.152 -0.437 1.00 26.45 200 VAL A N 1
ATOM 1575 C CA . VAL A 1 200 ? -10.290 38.336 -1.634 1.00 26.45 200 VAL A CA 1
ATOM 1576 C C . VAL A 1 200 ? -8.914 38.746 -2.174 1.00 26.45 200 VAL A C 1
ATOM 1578 O O . VAL A 1 200 ? -8.696 39.943 -2.377 1.00 26.45 200 VAL A O 1
ATOM 1581 N N . PRO A 1 201 ? -7.965 37.819 -2.400 1.00 30.20 201 PRO A N 1
ATOM 1582 C CA . PRO A 1 201 ? -6.644 38.168 -2.901 1.00 30.20 201 PRO A CA 1
ATOM 1583 C C . PRO A 1 201 ? -6.746 38.540 -4.384 1.00 30.20 201 PRO A C 1
ATOM 1585 O O . PRO A 1 201 ? -6.543 37.721 -5.275 1.00 30.20 201 PRO A O 1
ATOM 1588 N N . SER A 1 202 ? -7.071 39.799 -4.660 1.00 32.66 202 SER A N 1
ATOM 1589 C CA . SER A 1 202 ? -6.693 40.431 -5.917 1.00 32.66 202 SER A CA 1
ATOM 1590 C C . SER A 1 202 ? -5.193 40.696 -5.819 1.00 32.66 202 SER A C 1
ATOM 1592 O O . SER A 1 202 ? -4.749 41.357 -4.879 1.00 32.66 202 SER A O 1
ATOM 1594 N N . ALA A 1 203 ? -4.410 40.151 -6.748 1.00 37.75 203 ALA A N 1
ATOM 1595 C CA . ALA A 1 203 ? -2.981 40.407 -6.855 1.00 37.75 203 ALA A CA 1
ATOM 1596 C C . ALA A 1 203 ? -2.741 41.904 -7.119 1.00 37.75 203 ALA A C 1
ATOM 1598 O O . ALA A 1 203 ? -2.680 42.345 -8.265 1.00 37.75 203 ALA A O 1
ATOM 1599 N N . ALA A 1 204 ? -2.638 42.696 -6.053 1.00 38.12 204 ALA A N 1
ATOM 1600 C CA . ALA A 1 204 ? -2.219 44.081 -6.135 1.00 38.12 204 ALA A CA 1
ATOM 1601 C C . ALA A 1 204 ? -0.751 44.095 -6.584 1.00 38.12 204 ALA A C 1
ATOM 1603 O O . ALA A 1 204 ? 0.154 43.732 -5.833 1.00 38.12 204 ALA A O 1
ATOM 1604 N N . ARG A 1 205 ? -0.523 44.453 -7.849 1.00 46.72 205 ARG A N 1
ATOM 1605 C CA . ARG A 1 205 ? 0.800 44.811 -8.361 1.00 46.72 205 ARG A CA 1
ATOM 1606 C C . ARG A 1 205 ? 1.135 46.204 -7.835 1.00 46.72 205 ARG A C 1
ATOM 1608 O O . ARG A 1 205 ? 0.786 47.196 -8.461 1.00 46.72 205 ARG A O 1
ATOM 1615 N N . GLU A 1 206 ? 1.788 46.281 -6.685 1.00 47.94 206 GLU A N 1
ATOM 1616 C CA . GLU A 1 206 ? 2.491 47.501 -6.285 1.00 47.94 206 GLU A CA 1
ATOM 1617 C C . GLU A 1 206 ? 3.850 47.493 -6.998 1.00 47.94 206 GLU A C 1
ATOM 1619 O O . GLU A 1 206 ? 4.773 46.795 -6.589 1.00 47.94 206 GLU A O 1
ATOM 1624 N N . VAL A 1 207 ? 3.940 48.185 -8.136 1.00 44.97 207 VAL A N 1
ATOM 1625 C CA . VAL A 1 207 ? 5.194 48.381 -8.883 1.00 44.97 207 VAL A CA 1
ATOM 1626 C C . VAL A 1 207 ? 5.739 49.762 -8.526 1.00 44.97 207 VAL A C 1
ATOM 1628 O O . VAL A 1 207 ? 4.988 50.736 -8.525 1.00 44.97 207 VAL A O 1
ATOM 1631 N N . LEU A 1 208 ? 7.029 49.854 -8.195 1.00 50.59 208 LEU A N 1
ATOM 1632 C CA . LEU A 1 208 ? 7.712 51.130 -7.973 1.00 50.59 208 LEU A CA 1
ATOM 1633 C C . LEU A 1 208 ? 7.740 51.945 -9.278 1.00 50.59 208 LEU A C 1
ATOM 1635 O O . LEU A 1 208 ? 8.027 51.381 -10.328 1.00 50.59 208 LEU A O 1
ATOM 1639 N N . GLU A 1 209 ? 7.581 53.271 -9.224 1.00 54.19 209 GLU A N 1
ATOM 1640 C CA . GLU A 1 209 ? 7.677 54.142 -10.416 1.00 54.19 209 GLU A CA 1
ATOM 1641 C C . GLU A 1 209 ? 9.040 54.061 -11.149 1.00 54.19 209 GLU A C 1
ATOM 1643 O O . GLU A 1 209 ? 9.141 54.492 -12.296 1.00 54.19 209 GLU A O 1
ATOM 1648 N N . SER A 1 210 ? 10.096 53.515 -10.523 1.00 67.12 210 SER A N 1
ATOM 1649 C CA . SER A 1 210 ? 11.441 53.414 -11.118 1.00 67.12 210 SER A CA 1
ATOM 1650 C C . SER A 1 210 ? 11.755 52.082 -11.806 1.00 67.12 210 SER A C 1
ATOM 1652 O O . SER A 1 210 ? 12.753 52.011 -12.524 1.00 67.12 210 SER A O 1
ATOM 1654 N N . GLN A 1 211 ? 10.983 51.019 -11.552 1.00 67.12 211 GLN A N 1
ATOM 1655 C CA . GLN A 1 211 ? 11.183 49.724 -12.207 1.00 67.12 211 GLN A CA 1
ATOM 1656 C C . GLN A 1 211 ? 10.259 49.654 -13.421 1.00 67.12 211 GLN A C 1
ATOM 1658 O O . GLN A 1 211 ? 9.056 49.872 -13.314 1.00 67.12 211 GLN A O 1
ATOM 1663 N N . SER A 1 212 ? 10.829 49.379 -14.594 1.00 80.25 212 SER A N 1
ATOM 1664 C CA . SER A 1 212 ? 10.037 49.212 -15.813 1.00 80.25 212 SER A CA 1
ATOM 1665 C C . SER A 1 212 ? 9.045 48.062 -15.642 1.00 80.25 212 SER A C 1
ATOM 1667 O O . SER A 1 212 ? 9.434 46.992 -15.186 1.00 80.25 212 SER A O 1
ATOM 1669 N N . GLU A 1 213 ? 7.800 48.223 -16.102 1.00 76.44 213 GLU A N 1
ATOM 1670 C CA . GLU A 1 213 ? 6.804 47.136 -16.112 1.00 76.44 213 GLU A CA 1
ATOM 1671 C C . GLU A 1 213 ? 7.253 45.905 -16.921 1.00 76.44 213 GLU A C 1
ATOM 1673 O O . GLU A 1 213 ? 6.699 44.815 -16.777 1.00 76.44 213 GLU A O 1
ATOM 1678 N N . GLN A 1 214 ? 8.244 46.080 -17.799 1.00 85.19 214 GLN A N 1
ATOM 1679 C CA . GLN A 1 214 ? 8.823 45.012 -18.609 1.00 85.19 214 GLN A CA 1
ATOM 1680 C C . GLN A 1 214 ? 9.935 44.239 -17.887 1.00 85.19 214 GLN A C 1
ATOM 1682 O O . GLN A 1 214 ? 10.357 43.206 -18.403 1.00 85.19 214 GLN A O 1
ATOM 1687 N N . ASP A 1 215 ? 10.422 44.719 -16.739 1.00 85.81 215 ASP A N 1
ATOM 1688 C CA . ASP A 1 215 ? 11.415 44.023 -15.923 1.00 85.81 215 ASP A CA 1
ATOM 1689 C C . ASP A 1 215 ? 10.713 43.043 -14.962 1.00 85.81 215 ASP A C 1
ATOM 1691 O O . ASP A 1 215 ? 10.084 43.470 -13.997 1.00 85.81 215 ASP A O 1
ATOM 1695 N N . PRO A 1 216 ? 10.791 41.719 -15.191 1.00 84.25 216 PRO A N 1
ATOM 1696 C CA . PRO A 1 216 ? 10.076 40.742 -14.377 1.00 84.25 216 PRO A CA 1
ATOM 1697 C C . PRO A 1 216 ? 10.780 40.433 -13.045 1.00 84.25 216 PRO A C 1
ATOM 1699 O O . PRO A 1 216 ? 10.256 39.643 -12.253 1.00 84.25 216 PRO A O 1
ATOM 1702 N N . VAL A 1 217 ? 11.976 40.982 -12.791 1.00 87.19 217 VAL A N 1
ATOM 1703 C CA . VAL A 1 217 ? 12.779 40.641 -11.610 1.00 87.19 217 VAL A CA 1
ATOM 1704 C C . VAL A 1 217 ? 12.067 41.097 -10.332 1.00 87.19 217 VAL A C 1
ATOM 1706 O O . VAL A 1 217 ? 11.794 42.276 -10.135 1.00 87.19 217 VAL A O 1
ATOM 1709 N N . GLY A 1 218 ? 11.771 40.144 -9.442 1.00 79.62 218 GLY A N 1
ATOM 1710 C CA . GLY A 1 218 ? 11.056 40.387 -8.180 1.00 79.62 218 GLY A CA 1
ATOM 1711 C C . GLY A 1 218 ? 9.528 40.299 -8.278 1.00 79.62 218 GLY A C 1
ATOM 1712 O O . GLY A 1 218 ? 8.853 40.330 -7.250 1.00 79.62 218 GLY A O 1
ATOM 1713 N N . HIS A 1 219 ? 8.964 40.123 -9.478 1.00 79.75 219 HIS A N 1
ATOM 1714 C CA . HIS A 1 219 ? 7.522 39.950 -9.650 1.00 79.75 219 HIS A CA 1
ATOM 1715 C C . HIS A 1 219 ? 7.085 38.490 -9.429 1.00 79.75 219 HIS A C 1
ATOM 1717 O O . HIS A 1 219 ? 7.773 37.566 -9.874 1.00 79.75 219 HIS A O 1
ATOM 1723 N N . PRO A 1 220 ? 5.901 38.247 -8.829 1.00 84.44 220 PRO A N 1
ATOM 1724 C CA . PRO A 1 220 ? 5.326 36.909 -8.687 1.00 84.44 220 PRO A CA 1
ATOM 1725 C C . PRO A 1 220 ? 4.713 36.450 -10.019 1.00 84.44 220 PRO A C 1
ATOM 1727 O O . PRO A 1 220 ? 3.496 36.335 -10.173 1.00 84.44 220 PRO A O 1
ATOM 1730 N N . ILE A 1 221 ? 5.558 36.248 -11.028 1.00 88.62 221 ILE A N 1
ATOM 1731 C CA . ILE A 1 221 ? 5.119 35.813 -12.350 1.00 88.62 221 ILE A CA 1
ATOM 1732 C C . ILE A 1 221 ? 4.679 34.351 -12.273 1.00 88.62 221 ILE A C 1
ATOM 1734 O O . ILE A 1 221 ? 5.431 33.478 -11.839 1.00 88.62 221 ILE A O 1
ATOM 1738 N N . MET A 1 222 ? 3.448 34.089 -12.712 1.00 93.31 222 MET A N 1
ATOM 1739 C CA . MET A 1 222 ? 2.906 32.738 -12.830 1.00 93.31 222 MET A CA 1
ATOM 1740 C C . MET A 1 222 ? 3.845 31.855 -13.663 1.00 93.31 222 MET A C 1
ATOM 1742 O O . MET A 1 222 ? 4.386 32.290 -14.682 1.00 93.31 222 MET A O 1
ATOM 1746 N N . HIS A 1 223 ? 4.002 30.593 -13.256 1.00 95.62 223 HIS A N 1
ATOM 1747 C CA . HIS A 1 223 ? 4.760 29.612 -14.026 1.00 95.62 223 HIS A CA 1
ATOM 1748 C C . HIS A 1 223 ? 4.259 29.569 -15.481 1.00 95.62 223 HIS A C 1
ATOM 1750 O O . HIS A 1 223 ? 3.060 29.435 -15.723 1.00 95.62 223 HIS A O 1
ATOM 1756 N N . ARG A 1 224 ? 5.169 29.673 -16.461 1.00 95.44 224 ARG A N 1
ATOM 1757 C CA . ARG A 1 224 ? 4.811 29.851 -17.885 1.00 95.44 224 ARG A CA 1
ATOM 1758 C C . ARG A 1 224 ? 3.879 28.765 -18.422 1.00 95.44 224 ARG A C 1
ATOM 1760 O O . ARG A 1 224 ? 3.010 29.063 -19.230 1.00 95.44 224 ARG A O 1
ATOM 1767 N N . SER A 1 225 ? 4.037 27.532 -17.947 1.00 96.19 225 SER A N 1
ATOM 1768 C CA . SER A 1 225 ? 3.211 26.393 -18.364 1.00 96.19 225 SER A CA 1
ATOM 1769 C C . SER A 1 225 ? 2.016 26.126 -17.444 1.00 96.19 225 SER A C 1
ATOM 1771 O O . SER A 1 225 ? 1.370 25.103 -17.614 1.00 96.19 225 SER A O 1
ATOM 1773 N N . ALA A 1 226 ? 1.716 26.990 -16.464 1.00 97.00 226 ALA A N 1
ATOM 1774 C CA . ALA A 1 226 ? 0.655 26.737 -15.480 1.00 97.00 226 ALA A CA 1
ATOM 1775 C C . ALA A 1 226 ? -0.722 26.535 -16.126 1.00 97.00 226 ALA A C 1
ATOM 1777 O O . ALA A 1 226 ? -1.452 25.630 -15.738 1.00 97.00 226 ALA A O 1
ATOM 1778 N N . LEU A 1 227 ? -1.058 27.343 -17.139 1.00 97.69 227 LEU A N 1
ATOM 1779 C CA . LEU A 1 227 ? -2.315 27.188 -17.873 1.00 97.69 227 LEU A CA 1
ATOM 1780 C C . LEU A 1 227 ? -2.354 25.850 -18.612 1.00 97.69 227 LEU A C 1
ATOM 1782 O O . LEU A 1 227 ? -3.301 25.100 -18.433 1.00 97.69 227 LEU A O 1
ATOM 1786 N N . ALA A 1 228 ? -1.288 25.507 -19.338 1.00 97.69 228 ALA A N 1
ATOM 1787 C CA . ALA A 1 228 ? -1.190 24.236 -20.052 1.00 97.69 228 ALA A CA 1
ATOM 1788 C C . ALA A 1 228 ? -1.226 23.020 -19.104 1.00 97.69 228 ALA A C 1
ATOM 1790 O O . ALA A 1 228 ? -1.806 21.991 -19.428 1.00 97.69 228 ALA A O 1
ATOM 1791 N N . GLN A 1 229 ? -0.645 23.133 -17.907 1.00 98.25 229 GLN A N 1
ATOM 1792 C CA . GLN A 1 229 ? -0.742 22.107 -16.865 1.00 98.25 229 GLN A CA 1
ATOM 1793 C C . GLN A 1 229 ? -2.176 21.968 -16.342 1.00 98.25 229 GLN A C 1
ATOM 1795 O O . GLN A 1 229 ? -2.641 20.853 -16.126 1.00 98.25 229 GLN A O 1
ATOM 1800 N N . ALA A 1 230 ? -2.881 23.086 -16.150 1.00 97.69 230 ALA A N 1
ATOM 1801 C CA . ALA A 1 230 ? -4.260 23.092 -15.670 1.00 97.69 230 ALA A CA 1
ATOM 1802 C C . ALA A 1 230 ? -5.263 22.582 -16.719 1.00 97.69 230 ALA A C 1
ATOM 1804 O O . ALA A 1 230 ? -6.280 22.003 -16.343 1.00 97.69 230 ALA A O 1
ATOM 1805 N N . THR A 1 231 ? -4.990 22.780 -18.014 1.00 97.75 231 THR A N 1
ATOM 1806 C CA . THR A 1 231 ? -5.849 22.313 -19.117 1.00 97.75 231 THR A CA 1
ATOM 1807 C C . THR A 1 231 ? -5.478 20.928 -19.649 1.00 97.75 231 THR A C 1
ATOM 1809 O O . THR A 1 231 ? -6.273 20.330 -20.368 1.00 97.75 231 THR A O 1
ATOM 1812 N N . GLY A 1 232 ? -4.304 20.399 -19.287 1.00 97.31 232 GLY A N 1
ATOM 1813 C CA . GLY A 1 232 ? -3.779 19.135 -19.817 1.00 97.31 232 GLY A CA 1
ATOM 1814 C C . GLY A 1 232 ? -3.110 19.260 -21.192 1.00 97.31 232 GLY A C 1
ATOM 1815 O O . GLY A 1 232 ? -2.869 18.254 -21.845 1.00 97.31 232 GLY A O 1
ATOM 1816 N N . GLU A 1 233 ? -2.805 20.478 -21.644 1.00 97.75 233 GLU A N 1
ATOM 1817 C CA . GLU A 1 233 ? -2.091 20.749 -22.903 1.00 97.75 233 GLU A CA 1
ATOM 1818 C C . GLU A 1 233 ? -0.562 20.654 -22.764 1.00 97.75 233 GLU A C 1
ATOM 1820 O O . GLU A 1 233 ? 0.164 20.643 -23.760 1.00 97.75 233 GLU A O 1
ATOM 1825 N N . ALA A 1 234 ? -0.042 20.634 -21.533 1.00 97.19 234 ALA A N 1
ATOM 1826 C CA . ALA A 1 234 ? 1.383 20.447 -21.293 1.00 97.19 234 ALA A CA 1
ATOM 1827 C C . ALA A 1 234 ? 1.786 19.008 -21.648 1.00 97.19 234 ALA A C 1
ATOM 1829 O O . ALA A 1 234 ? 1.420 18.084 -20.934 1.00 97.19 234 ALA A O 1
ATOM 1830 N N . LEU A 1 235 ? 2.558 18.837 -22.726 1.00 97.00 235 LEU A N 1
ATOM 1831 C CA . LEU A 1 235 ? 3.045 17.530 -23.173 1.00 97.00 235 LEU A CA 1
ATOM 1832 C C . LEU A 1 235 ? 4.183 17.020 -22.276 1.00 97.00 235 LEU A C 1
ATOM 1834 O O . LEU A 1 235 ? 5.246 17.644 -22.186 1.00 97.00 235 LEU A O 1
ATOM 1838 N N . TYR A 1 236 ? 3.975 15.863 -21.657 1.00 97.50 236 TYR A N 1
ATOM 1839 C CA . TYR A 1 236 ? 4.996 15.063 -20.987 1.00 97.50 236 TYR A CA 1
ATOM 1840 C C . TYR A 1 236 ? 5.476 13.926 -21.901 1.00 97.50 236 TYR A C 1
ATOM 1842 O O . TYR A 1 236 ? 4.939 13.699 -22.981 1.00 97.50 236 TYR A O 1
ATOM 1850 N N . CYS A 1 237 ? 6.516 13.195 -21.484 1.00 97.12 237 CYS A N 1
ATOM 1851 C CA . CYS A 1 237 ? 7.134 12.174 -22.335 1.00 97.12 237 CYS A CA 1
ATOM 1852 C C . CYS A 1 237 ? 6.155 11.085 -22.812 1.00 97.12 237 CYS A C 1
ATOM 1854 O O . CYS A 1 237 ? 6.268 10.651 -23.950 1.00 97.12 237 CYS A O 1
ATOM 1856 N N . ASP A 1 238 ? 5.210 10.659 -21.966 1.00 95.56 238 ASP A N 1
ATOM 1857 C CA . ASP A 1 238 ? 4.214 9.618 -22.295 1.00 95.56 238 ASP A CA 1
ATOM 1858 C C . ASP A 1 238 ? 3.000 10.181 -23.067 1.00 95.56 238 ASP A C 1
ATOM 1860 O O . ASP A 1 238 ? 2.163 9.416 -23.530 1.00 95.56 238 ASP A O 1
ATOM 1864 N N . ASP A 1 239 ? 2.912 11.511 -23.229 1.00 97.00 239 ASP A N 1
ATOM 1865 C CA . ASP A 1 239 ? 1.870 12.178 -24.028 1.00 97.00 239 ASP A CA 1
ATOM 1866 C C . ASP A 1 239 ? 2.296 12.369 -25.492 1.00 97.00 239 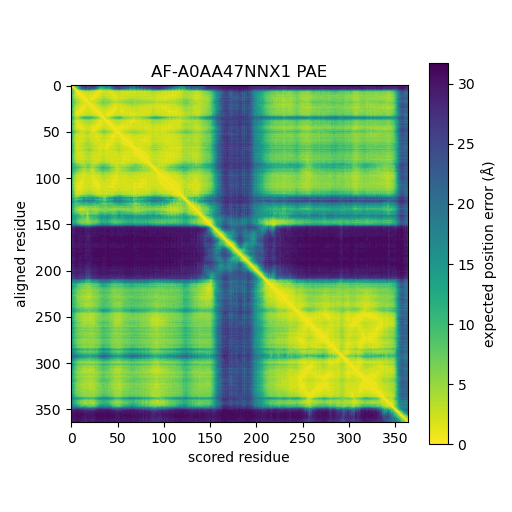ASP A C 1
ATOM 1868 O O . ASP A 1 239 ? 1.499 12.802 -26.329 1.00 97.00 239 ASP A O 1
ATOM 1872 N N . MET A 1 240 ? 3.568 12.097 -25.812 1.00 96.56 240 MET A N 1
ATOM 1873 C CA . MET A 1 240 ? 4.053 12.166 -27.187 1.00 96.56 240 MET A CA 1
ATOM 1874 C C . MET A 1 240 ? 3.289 11.152 -28.053 1.00 96.56 240 MET A C 1
ATOM 1876 O O . MET A 1 240 ? 3.119 10.007 -27.633 1.00 96.56 240 MET A O 1
ATOM 1880 N N . PRO A 1 241 ? 2.827 11.540 -29.258 1.00 95.06 241 PRO A N 1
ATOM 1881 C CA . PRO A 1 241 ? 2.114 10.622 -30.132 1.00 95.06 241 PRO A CA 1
ATOM 1882 C C . PRO A 1 241 ? 2.950 9.382 -30.466 1.00 95.06 241 PRO A C 1
ATOM 1884 O O . PRO A 1 241 ? 4.162 9.511 -30.672 1.00 95.06 241 PRO A O 1
ATOM 1887 N N . PRO A 1 242 ? 2.303 8.211 -30.586 1.00 94.44 242 PRO A N 1
ATOM 1888 C CA . PRO A 1 242 ? 2.994 6.987 -30.942 1.00 94.44 242 PRO A CA 1
ATOM 1889 C C . PRO A 1 242 ? 3.643 7.115 -32.324 1.00 94.44 242 PRO A C 1
ATOM 1891 O O . PRO A 1 242 ? 3.043 7.651 -33.264 1.00 94.44 242 PRO A O 1
ATOM 1894 N N . THR A 1 243 ? 4.866 6.612 -32.457 1.00 95.62 243 THR A N 1
ATOM 1895 C CA . THR A 1 243 ? 5.587 6.532 -33.734 1.00 95.62 243 THR A CA 1
ATOM 1896 C C . THR A 1 243 ? 5.329 5.184 -34.408 1.00 95.62 243 THR A C 1
ATOM 1898 O O . THR A 1 243 ? 5.169 4.159 -33.750 1.00 95.62 243 THR A O 1
ATOM 1901 N N . GLU A 1 244 ? 5.290 5.156 -35.742 1.00 95.38 244 GLU A N 1
ATOM 1902 C CA . GLU A 1 244 ? 5.117 3.907 -36.488 1.00 95.38 244 GLU A CA 1
ATOM 1903 C C . GLU A 1 244 ? 6.254 2.918 -36.181 1.00 95.38 244 GLU A C 1
ATOM 1905 O O . GLU A 1 244 ? 7.434 3.247 -36.308 1.00 95.38 244 GLU A O 1
ATOM 1910 N N . GLY A 1 245 ? 5.886 1.702 -35.770 1.00 94.56 245 GLY A N 1
ATOM 1911 C CA . GLY A 1 245 ? 6.838 0.657 -35.389 1.00 94.56 245 GLY A CA 1
ATOM 1912 C C . GLY A 1 245 ? 7.459 0.825 -33.998 1.00 94.56 245 GLY A C 1
ATOM 1913 O O . GLY A 1 245 ? 8.408 0.105 -33.685 1.00 94.56 245 GLY A O 1
ATOM 1914 N N . GLU A 1 246 ? 6.967 1.746 -33.161 1.00 96.88 246 GLU A N 1
ATOM 1915 C CA . GLU A 1 246 ? 7.402 1.812 -31.764 1.00 96.88 246 GLU A CA 1
ATOM 1916 C C . GLU A 1 246 ? 7.009 0.546 -30.985 1.00 96.88 246 GLU A C 1
ATOM 1918 O O . GLU A 1 246 ? 5.953 -0.044 -31.212 1.00 96.88 246 GLU A O 1
ATOM 1923 N N . LEU A 1 247 ? 7.863 0.138 -30.044 1.00 97.94 247 LEU A N 1
ATOM 1924 C CA . LEU A 1 247 ? 7.641 -1.016 -29.175 1.00 97.94 247 LEU A CA 1
ATOM 1925 C C . LEU A 1 247 ? 7.608 -0.586 -27.710 1.00 97.94 247 LEU A C 1
ATOM 1927 O O . LEU A 1 247 ? 8.225 0.401 -27.307 1.00 97.94 247 LEU A O 1
ATOM 1931 N N . PHE A 1 248 ? 6.955 -1.396 -26.886 1.00 98.19 248 PHE A N 1
ATOM 1932 C CA . PHE A 1 248 ? 6.899 -1.218 -25.443 1.00 98.19 248 PHE A CA 1
ATOM 1933 C C . PHE A 1 248 ? 7.909 -2.131 -24.758 1.00 98.19 248 PHE A C 1
ATOM 1935 O O . PHE A 1 248 ? 7.836 -3.349 -24.896 1.00 98.19 248 PHE A O 1
ATOM 1942 N N . LEU A 1 249 ? 8.809 -1.544 -23.969 1.00 98.25 249 LEU A N 1
ATOM 1943 C CA . LEU A 1 249 ? 9.760 -2.268 -23.127 1.00 98.25 249 LEU A CA 1
ATOM 1944 C C . LEU A 1 249 ? 9.212 -2.411 -21.699 1.00 98.25 249 LEU A C 1
ATOM 1946 O O . LEU A 1 249 ? 8.831 -1.422 -21.068 1.00 98.25 249 LEU A O 1
ATOM 1950 N N . VAL A 1 250 ? 9.239 -3.625 -21.148 1.00 98.62 250 VAL A N 1
ATOM 1951 C CA . VAL A 1 250 ? 9.031 -3.877 -19.713 1.00 98.62 250 VAL A CA 1
ATOM 1952 C C . VAL A 1 250 ? 10.257 -4.568 -19.135 1.00 98.62 250 VAL A C 1
ATOM 1954 O O . VAL A 1 250 ? 10.668 -5.626 -19.601 1.00 98.62 250 VAL A O 1
ATOM 1957 N N . LEU A 1 251 ? 10.832 -3.964 -18.098 1.00 98.50 251 LEU A N 1
ATOM 1958 C CA . LEU A 1 251 ? 11.973 -4.520 -17.382 1.00 98.50 251 LEU A CA 1
ATOM 1959 C C . LEU A 1 251 ? 11.533 -5.664 -16.467 1.00 98.50 251 LEU A C 1
ATOM 1961 O O . LEU A 1 251 ? 10.558 -5.542 -15.722 1.00 98.50 251 LEU A O 1
ATOM 1965 N N . VAL A 1 252 ? 12.304 -6.744 -16.484 1.00 98.56 252 VAL A N 1
ATOM 1966 C CA . VAL A 1 252 ? 12.248 -7.816 -15.494 1.00 98.56 252 VAL A CA 1
ATOM 1967 C C . VAL A 1 252 ? 13.362 -7.567 -14.491 1.00 98.56 252 VAL A C 1
ATOM 1969 O O . VAL A 1 252 ? 14.542 -7.493 -14.843 1.00 98.56 252 VAL A O 1
ATOM 1972 N N . THR A 1 253 ? 12.975 -7.414 -13.231 1.00 98.50 253 THR A N 1
ATOM 1973 C CA . THR A 1 253 ? 13.884 -7.046 -12.148 1.00 98.50 253 THR A CA 1
ATOM 1974 C C . THR A 1 253 ? 14.082 -8.185 -11.163 1.00 98.50 253 THR A C 1
ATOM 1976 O O . THR A 1 253 ? 13.209 -9.038 -10.996 1.00 98.50 253 THR A O 1
ATOM 1979 N N . SER A 1 254 ? 15.196 -8.149 -10.439 1.00 98.19 254 SER A N 1
ATOM 1980 C CA . SER A 1 254 ? 15.481 -9.083 -9.362 1.00 98.19 254 SER A CA 1
ATOM 1981 C C . SER A 1 254 ? 14.365 -9.126 -8.320 1.00 98.19 254 SER A C 1
ATOM 1983 O O . SER A 1 254 ? 13.919 -8.088 -7.825 1.00 98.19 254 SER A O 1
ATOM 1985 N N . THR A 1 255 ? 13.973 -10.341 -7.934 1.00 97.94 255 THR A N 1
ATOM 1986 C CA . THR A 1 255 ? 13.095 -10.605 -6.782 1.00 97.94 255 THR A CA 1
ATOM 1987 C C . THR A 1 255 ? 13.878 -10.979 -5.523 1.00 97.94 255 THR A C 1
ATOM 1989 O O . THR A 1 255 ? 13.282 -11.196 -4.466 1.00 97.94 255 THR A O 1
ATOM 1992 N N . ARG A 1 256 ? 15.213 -11.054 -5.617 1.00 97.75 256 ARG A N 1
ATOM 1993 C CA . ARG A 1 256 ? 16.113 -11.447 -4.530 1.00 97.75 256 ARG A CA 1
ATOM 1994 C C . ARG A 1 256 ? 17.014 -10.283 -4.113 1.00 97.75 256 ARG A C 1
ATOM 1996 O O . ARG A 1 256 ? 17.495 -9.553 -4.977 1.00 97.75 256 ARG A O 1
ATOM 2003 N N . PRO A 1 257 ? 17.246 -10.094 -2.804 1.00 96.69 257 PRO A N 1
ATOM 2004 C CA . PRO A 1 257 ? 18.080 -9.003 -2.320 1.00 96.69 257 PRO A CA 1
ATOM 2005 C C . PRO A 1 257 ? 19.564 -9.240 -2.583 1.00 96.69 257 PRO A C 1
ATOM 2007 O O . PRO A 1 257 ? 20.271 -8.280 -2.824 1.00 96.69 257 PRO A O 1
ATOM 2010 N N . HIS A 1 258 ? 20.034 -10.488 -2.532 1.00 97.06 258 HIS A N 1
ATOM 2011 C CA . HIS A 1 258 ? 21.420 -10.837 -2.823 1.00 97.06 258 HIS A CA 1
ATOM 2012 C C . HIS A 1 258 ? 21.493 -12.296 -3.273 1.00 97.06 258 HIS A C 1
ATOM 2014 O O . HIS A 1 258 ? 21.189 -13.199 -2.491 1.00 97.06 258 HIS A O 1
ATOM 2020 N N . ALA A 1 259 ? 21.798 -12.536 -4.546 1.00 98.12 259 ALA A N 1
ATOM 2021 C CA . ALA A 1 259 ? 21.777 -13.884 -5.111 1.00 98.12 259 ALA A CA 1
ATOM 2022 C C . ALA A 1 259 ? 22.600 -13.993 -6.396 1.00 98.12 259 ALA A C 1
ATOM 2024 O O . ALA A 1 259 ? 22.625 -13.064 -7.198 1.00 98.12 259 ALA A O 1
ATOM 2025 N N . SER A 1 260 ? 23.179 -15.162 -6.654 1.00 98.25 260 SER A N 1
ATOM 2026 C CA . SER A 1 260 ? 23.704 -15.498 -7.978 1.00 98.25 260 SER A CA 1
ATOM 2027 C C . SER A 1 260 ? 22.562 -15.873 -8.926 1.00 98.25 260 SER A C 1
ATOM 2029 O O . SER A 1 260 ? 21.629 -16.585 -8.542 1.00 98.25 260 SER A O 1
ATOM 2031 N N . ILE A 1 261 ? 22.642 -15.420 -10.175 1.00 98.25 261 ILE A N 1
ATOM 2032 C CA . ILE A 1 261 ? 21.743 -15.812 -11.261 1.00 98.25 261 ILE A CA 1
ATOM 2033 C C . ILE A 1 261 ? 22.281 -17.113 -11.859 1.00 98.25 261 ILE A C 1
ATOM 2035 O O . ILE A 1 261 ? 23.367 -17.150 -12.433 1.00 98.25 261 ILE A O 1
ATOM 2039 N N . LEU A 1 262 ? 21.514 -18.192 -11.728 1.00 97.62 262 LEU A N 1
ATOM 2040 C CA . LEU A 1 262 ? 21.857 -19.492 -12.304 1.00 97.62 262 LEU A CA 1
ATOM 2041 C C . LEU A 1 262 ? 21.452 -19.568 -13.776 1.00 97.62 262 LEU A C 1
ATOM 2043 O O . LEU A 1 262 ? 22.196 -20.088 -14.605 1.00 97.62 262 LEU A O 1
ATOM 2047 N N . ASN A 1 263 ? 20.250 -19.080 -14.087 1.00 96.81 263 ASN A N 1
ATOM 2048 C CA . ASN A 1 263 ? 19.699 -19.074 -15.436 1.00 96.81 263 ASN A CA 1
ATOM 2049 C C . ASN A 1 263 ? 18.573 -18.036 -15.567 1.00 96.81 263 ASN A C 1
ATOM 2051 O O . ASN A 1 263 ? 17.827 -17.808 -14.612 1.00 96.81 263 ASN A O 1
ATOM 2055 N N . VAL A 1 264 ? 18.425 -17.476 -16.767 1.00 97.50 264 VAL A N 1
ATOM 2056 C CA . VAL A 1 264 ? 17.296 -16.631 -17.180 1.00 97.50 264 VAL A CA 1
ATOM 2057 C C . VAL A 1 264 ? 16.621 -17.326 -18.360 1.00 97.50 264 VAL A C 1
ATOM 2059 O O . VAL A 1 264 ? 17.157 -17.332 -19.467 1.00 97.50 264 VAL A O 1
ATOM 2062 N N . ASP A 1 265 ? 15.468 -17.945 -18.117 1.00 97.44 265 ASP A N 1
ATOM 2063 C CA . ASP A 1 265 ? 14.656 -18.582 -19.151 1.00 97.44 265 ASP A CA 1
ATOM 2064 C C . ASP A 1 265 ? 13.613 -17.596 -19.690 1.00 97.44 265 ASP A C 1
ATOM 2066 O O . ASP A 1 265 ? 12.705 -17.149 -18.983 1.00 97.44 265 ASP A O 1
ATOM 2070 N N . VAL A 1 266 ? 13.772 -17.258 -20.969 1.00 97.75 266 VAL A N 1
ATOM 2071 C CA . VAL A 1 266 ? 12.915 -16.331 -21.719 1.00 97.75 266 VAL A CA 1
ATOM 2072 C C . VAL A 1 266 ? 11.976 -17.057 -22.687 1.00 97.75 266 VAL A C 1
ATOM 2074 O O . VAL A 1 266 ? 11.183 -16.411 -23.369 1.00 97.75 266 VAL A O 1
ATOM 2077 N N . GLY A 1 267 ? 12.036 -18.392 -22.764 1.00 97.31 267 GLY A N 1
ATOM 2078 C CA . GLY A 1 267 ? 11.321 -19.174 -23.773 1.00 97.31 267 GLY A CA 1
ATOM 2079 C C . GLY A 1 267 ? 9.807 -18.977 -23.714 1.00 97.31 267 GLY A C 1
ATOM 2080 O O . GLY A 1 267 ? 9.173 -18.733 -24.737 1.00 97.31 267 GLY A O 1
ATOM 2081 N N . ALA A 1 268 ? 9.224 -18.998 -22.512 1.00 97.62 268 ALA A N 1
ATOM 2082 C CA . ALA A 1 268 ? 7.795 -18.743 -22.331 1.00 97.62 268 ALA A CA 1
ATOM 2083 C C . ALA A 1 268 ? 7.397 -17.298 -22.681 1.00 97.62 268 ALA A C 1
ATOM 2085 O O . ALA A 1 268 ? 6.299 -17.080 -23.188 1.00 97.62 268 ALA A O 1
ATOM 2086 N N . ALA A 1 269 ? 8.284 -16.323 -22.453 1.00 97.81 269 ALA A N 1
ATOM 2087 C CA . ALA A 1 269 ? 8.038 -14.921 -22.784 1.00 97.81 269 ALA A CA 1
ATOM 2088 C C . ALA A 1 269 ? 7.981 -14.695 -24.300 1.00 97.81 269 ALA A C 1
ATOM 2090 O O . ALA A 1 269 ? 7.066 -14.031 -24.778 1.00 97.81 269 ALA A O 1
ATOM 2091 N N . LEU A 1 270 ? 8.896 -15.311 -25.056 1.00 98.00 270 LEU A N 1
ATOM 2092 C CA . LEU A 1 270 ? 8.938 -15.233 -26.523 1.00 98.00 270 LEU A CA 1
ATOM 2093 C C . LEU A 1 270 ? 7.727 -15.892 -27.207 1.00 98.00 270 LEU A C 1
ATOM 2095 O O . LEU A 1 270 ? 7.449 -15.617 -28.370 1.00 98.00 270 LEU A O 1
ATOM 2099 N N . LEU A 1 271 ? 6.993 -16.757 -26.501 1.00 98.06 271 LEU A N 1
ATOM 2100 C CA . LEU A 1 271 ? 5.761 -17.376 -27.002 1.00 98.06 271 LEU A CA 1
ATOM 2101 C C . LEU A 1 271 ? 4.508 -16.517 -26.764 1.00 98.06 271 LEU A C 1
ATOM 2103 O O . LEU A 1 271 ? 3.434 -16.857 -27.268 1.00 98.06 271 LEU A O 1
ATOM 2107 N N . VAL A 1 272 ? 4.603 -15.428 -25.994 1.00 98.12 272 VAL A N 1
ATOM 2108 C CA . VAL A 1 272 ? 3.466 -14.532 -25.751 1.00 98.12 272 VAL A CA 1
ATOM 2109 C C . VAL A 1 272 ? 3.157 -13.744 -27.033 1.00 98.12 272 VAL A C 1
ATOM 2111 O O . VAL A 1 272 ? 4.042 -13.071 -27.559 1.00 98.12 272 VAL A O 1
ATOM 2114 N N . PRO A 1 273 ? 1.909 -13.763 -27.543 1.00 98.06 273 PRO A N 1
ATOM 2115 C CA . PRO A 1 273 ? 1.562 -13.053 -28.772 1.00 98.06 273 PRO A CA 1
ATOM 2116 C C . PRO A 1 273 ? 1.887 -11.558 -28.705 1.00 98.06 273 PRO A C 1
ATOM 2118 O O . PRO A 1 273 ? 1.453 -10.874 -27.777 1.00 98.06 273 PRO A O 1
ATOM 2121 N N . GLY A 1 274 ? 2.598 -11.058 -29.717 1.00 97.31 274 GLY A N 1
ATOM 2122 C CA . GLY A 1 274 ? 3.036 -9.663 -29.834 1.00 97.31 274 GLY A CA 1
ATOM 2123 C C . GLY A 1 274 ? 4.304 -9.322 -29.054 1.00 97.31 274 GLY A C 1
ATOM 2124 O O . GLY A 1 274 ? 4.737 -8.177 -29.114 1.00 97.31 274 GLY A O 1
ATOM 2125 N N . VAL A 1 275 ? 4.913 -10.272 -28.331 1.00 98.56 275 VAL A N 1
ATOM 2126 C CA . VAL A 1 275 ? 6.303 -10.116 -27.882 1.00 98.56 275 VAL A CA 1
ATOM 2127 C C . VAL A 1 275 ? 7.213 -10.227 -29.098 1.00 98.56 275 VAL A C 1
ATOM 2129 O O . VAL A 1 275 ? 7.126 -11.185 -29.864 1.00 98.56 275 VAL A O 1
ATOM 2132 N N . VAL A 1 276 ? 8.067 -9.223 -29.264 1.00 98.31 276 VAL A N 1
ATOM 2133 C CA . VAL A 1 276 ? 9.010 -9.116 -30.377 1.00 98.31 276 VAL A CA 1
ATOM 2134 C C . VAL A 1 276 ? 10.358 -9.706 -29.987 1.00 98.31 276 VAL A C 1
ATOM 2136 O O . VAL A 1 276 ? 10.920 -10.480 -30.756 1.00 98.31 276 VAL A O 1
ATOM 2139 N N . ASP A 1 277 ? 10.872 -9.361 -28.802 1.00 98.25 277 ASP A N 1
ATOM 2140 C CA . ASP A 1 277 ? 12.181 -9.834 -28.343 1.00 98.25 277 ASP A CA 1
ATOM 2141 C C . ASP A 1 277 ? 12.367 -9.697 -26.820 1.00 98.25 277 ASP A C 1
ATOM 2143 O O . ASP A 1 277 ? 11.605 -8.998 -26.140 1.00 98.25 277 ASP A O 1
ATOM 2147 N N . VAL A 1 278 ? 13.410 -10.336 -26.284 1.00 98.38 278 VAL A N 1
ATOM 2148 C CA . VAL A 1 278 ? 13.875 -10.176 -24.901 1.00 98.38 278 VAL A CA 1
ATOM 2149 C C . VAL A 1 278 ? 15.366 -9.846 -24.878 1.00 98.38 278 VAL A C 1
ATOM 2151 O O . VAL A 1 278 ? 16.204 -10.672 -25.216 1.00 98.38 278 VAL A O 1
ATOM 2154 N N . VAL A 1 279 ? 15.696 -8.648 -24.396 1.00 98.06 279 VAL A N 1
ATOM 2155 C CA . VAL A 1 279 ? 17.064 -8.123 -24.308 1.00 98.06 279 VAL A CA 1
ATOM 2156 C C . VAL A 1 279 ? 17.665 -8.439 -22.945 1.00 98.06 279 VAL A C 1
ATOM 2158 O O . VAL A 1 279 ? 17.114 -8.088 -21.899 1.00 98.06 279 VAL A O 1
ATOM 2161 N N . THR A 1 280 ? 18.834 -9.063 -22.951 1.00 97.12 280 THR A N 1
ATOM 2162 C CA . THR A 1 280 ? 19.618 -9.450 -21.774 1.00 97.12 280 THR A CA 1
ATOM 2163 C C . THR A 1 280 ? 20.976 -8.743 -21.756 1.00 97.12 280 THR A C 1
ATOM 2165 O O . THR A 1 280 ? 21.362 -8.046 -22.694 1.00 97.12 280 THR A O 1
ATOM 2168 N N . CYS A 1 281 ? 21.772 -8.963 -20.705 1.00 95.94 281 CYS A N 1
ATOM 2169 C CA . CYS A 1 281 ? 23.147 -8.455 -20.627 1.00 95.94 281 CYS A CA 1
ATOM 2170 C C . CYS A 1 281 ? 24.054 -8.931 -21.789 1.00 95.94 281 CYS A C 1
ATOM 2172 O O . CYS A 1 281 ? 25.108 -8.345 -22.061 1.00 95.94 281 CYS A O 1
ATOM 2174 N N . ARG A 1 282 ? 23.679 -10.008 -22.490 1.00 94.75 282 ARG A N 1
ATOM 2175 C CA . ARG A 1 282 ? 24.429 -10.528 -23.645 1.00 94.75 282 ARG A CA 1
ATOM 2176 C C . ARG A 1 282 ? 24.250 -9.673 -24.895 1.00 94.75 282 ARG A C 1
ATOM 2178 O O . ARG A 1 282 ? 25.153 -9.652 -25.725 1.00 94.75 282 ARG A O 1
ATOM 2185 N N . ASP A 1 283 ? 23.149 -8.940 -24.970 1.00 96.69 283 ASP A N 1
ATOM 2186 C CA . ASP A 1 283 ? 22.738 -8.184 -26.151 1.00 96.69 283 ASP A CA 1
ATOM 2187 C C . ASP A 1 283 ? 23.254 -6.740 -26.132 1.00 96.69 283 ASP A C 1
ATOM 2189 O O . ASP A 1 283 ? 23.138 -6.028 -27.123 1.00 96.69 283 ASP A O 1
ATOM 2193 N N . ILE A 1 284 ? 23.855 -6.299 -25.020 1.00 96.00 284 ILE A N 1
ATOM 2194 C CA . ILE A 1 284 ? 24.427 -4.957 -24.882 1.00 96.00 284 ILE A CA 1
ATOM 2195 C C . ILE A 1 284 ? 25.707 -4.858 -25.727 1.00 96.00 284 ILE A C 1
ATOM 2197 O O . ILE A 1 284 ? 26.720 -5.478 -25.372 1.00 96.00 284 ILE A O 1
ATOM 2201 N N . PRO A 1 285 ? 25.729 -4.039 -26.798 1.00 93.75 285 PRO A N 1
ATOM 2202 C CA . PRO A 1 285 ? 26.955 -3.789 -27.533 1.00 93.75 285 PRO A CA 1
ATOM 2203 C C . PRO A 1 285 ? 27.873 -2.877 -26.706 1.00 93.75 285 PRO A C 1
ATOM 2205 O O . PRO A 1 285 ? 27.494 -1.785 -26.286 1.00 93.75 285 PRO A O 1
ATOM 2208 N N . GLY A 1 286 ? 29.117 -3.302 -26.489 1.00 93.06 286 GLY A N 1
ATOM 2209 C CA . GLY A 1 286 ? 30.131 -2.482 -25.825 1.00 93.06 286 GLY A CA 1
ATOM 2210 C C . GLY A 1 286 ? 30.129 -2.587 -24.297 1.00 93.06 286 GLY A C 1
ATOM 2211 O O . GLY A 1 286 ? 30.172 -3.685 -23.740 1.00 93.06 286 GLY A O 1
ATOM 2212 N N . LYS A 1 287 ? 30.198 -1.439 -23.604 1.00 92.38 287 LYS A N 1
ATOM 2213 C CA . LYS A 1 287 ? 30.403 -1.396 -22.147 1.00 92.38 287 LYS A CA 1
ATOM 2214 C C . LYS A 1 287 ? 29.092 -1.722 -21.421 1.00 92.38 287 LYS A C 1
ATOM 2216 O O . LYS A 1 287 ? 28.134 -0.964 -21.484 1.00 92.38 287 LYS A O 1
ATOM 2221 N N . LYS A 1 288 ? 29.090 -2.834 -20.683 1.00 94.38 288 LYS A N 1
ATOM 2222 C CA . LYS A 1 288 ? 27.937 -3.351 -19.919 1.00 94.38 288 LYS A CA 1
ATOM 2223 C C . LYS A 1 288 ? 27.686 -2.638 -18.592 1.00 94.38 288 LYS A C 1
ATOM 2225 O O . LYS A 1 288 ? 26.724 -2.950 -17.899 1.00 94.38 288 LYS A O 1
ATOM 2230 N N . VAL A 1 289 ? 28.557 -1.698 -18.239 1.00 93.38 289 VAL A N 1
ATOM 2231 C CA . VAL A 1 289 ? 28.483 -0.954 -16.985 1.00 93.38 289 VAL A CA 1
ATOM 2232 C C . VAL A 1 289 ? 28.518 0.543 -17.253 1.00 93.38 289 VAL A C 1
ATOM 2234 O O . VAL A 1 289 ? 29.276 1.033 -18.098 1.00 93.38 289 VAL A O 1
ATOM 2237 N N . ARG A 1 290 ? 27.702 1.275 -16.506 1.00 91.81 290 ARG A N 1
ATOM 2238 C CA . ARG A 1 290 ? 27.707 2.729 -16.446 1.00 91.81 290 ARG A CA 1
ATOM 2239 C C . ARG A 1 290 ? 28.607 3.162 -15.298 1.00 91.81 290 ARG A C 1
ATOM 2241 O O . ARG A 1 290 ? 28.455 2.694 -14.179 1.00 91.81 290 ARG A O 1
ATOM 2248 N N . SER A 1 291 ? 29.511 4.097 -15.567 1.00 92.25 291 SER A N 1
ATOM 2249 C CA . SER A 1 291 ? 30.321 4.720 -14.521 1.00 92.25 291 SER A CA 1
ATOM 2250 C C . SER A 1 291 ? 29.670 6.034 -14.078 1.00 92.25 291 SER A C 1
ATOM 2252 O O . SER A 1 291 ? 29.454 6.921 -14.907 1.00 92.25 291 SER A O 1
ATOM 2254 N N . PHE A 1 292 ? 29.357 6.178 -12.791 1.00 87.75 292 PHE A N 1
ATOM 2255 C CA . PHE A 1 292 ? 28.820 7.415 -12.216 1.00 87.75 292 PHE A CA 1
ATOM 2256 C C . PHE A 1 292 ? 29.454 7.683 -10.851 1.00 87.75 292 PHE A C 1
ATOM 2258 O O . PHE A 1 292 ? 29.456 6.816 -9.985 1.00 87.75 292 PHE A O 1
ATOM 2265 N N . LEU A 1 293 ? 30.025 8.880 -10.666 1.00 88.00 293 LEU A N 1
ATOM 2266 C CA . LEU A 1 293 ? 30.695 9.292 -9.421 1.00 88.00 293 LEU A CA 1
ATOM 2267 C C . LEU A 1 293 ? 31.722 8.269 -8.879 1.00 88.00 293 LEU A C 1
ATOM 2269 O O . LEU A 1 293 ? 31.864 8.110 -7.673 1.00 88.00 293 LEU A O 1
ATOM 2273 N N . GLY A 1 294 ? 32.444 7.576 -9.769 1.00 88.06 294 GLY A N 1
ATOM 2274 C CA . GLY A 1 294 ? 33.463 6.584 -9.396 1.00 88.06 294 GLY A CA 1
ATOM 2275 C C . GLY A 1 294 ? 32.935 5.172 -9.116 1.00 88.06 294 GLY A C 1
ATOM 2276 O O . GLY A 1 294 ? 33.738 4.272 -8.893 1.00 88.06 294 GLY A O 1
ATOM 2277 N N . TYR A 1 295 ? 31.621 4.958 -9.187 1.00 86.12 295 TYR A N 1
ATOM 2278 C CA . TYR A 1 295 ? 30.998 3.640 -9.080 1.00 86.12 295 TYR A CA 1
ATOM 2279 C C . TYR A 1 295 ? 30.696 3.078 -10.466 1.00 86.12 295 TYR A C 1
ATOM 2281 O O . TYR A 1 295 ? 30.303 3.823 -11.367 1.00 86.12 295 TYR A O 1
ATOM 2289 N N . GLU A 1 296 ? 30.873 1.769 -10.634 1.00 91.06 296 GLU A N 1
ATOM 2290 C CA . GLU A 1 296 ? 30.426 1.043 -11.821 1.00 91.06 296 GLU A CA 1
ATOM 2291 C C . GLU A 1 296 ? 29.139 0.285 -11.499 1.00 91.06 296 GLU A C 1
ATOM 2293 O O . GLU A 1 296 ? 29.102 -0.533 -10.584 1.00 91.06 296 GLU A O 1
ATOM 2298 N N . GLU A 1 297 ? 28.084 0.575 -12.253 1.00 90.81 297 GLU A N 1
ATOM 2299 C CA . GLU A 1 297 ? 26.777 -0.064 -12.131 1.00 90.81 297 GLU A CA 1
ATOM 2300 C C . GLU A 1 297 ? 26.478 -0.839 -13.414 1.00 90.81 297 GLU A C 1
ATOM 2302 O O . GLU A 1 297 ? 26.575 -0.292 -14.515 1.00 90.81 297 GLU A O 1
ATOM 2307 N N . GLU A 1 298 ? 26.129 -2.118 -13.291 1.00 93.62 298 GLU A N 1
ATOM 2308 C CA . GLU A 1 298 ? 25.712 -2.927 -14.436 1.00 93.62 298 GLU A CA 1
ATOM 2309 C C . GLU A 1 298 ? 24.401 -2.399 -15.028 1.00 93.62 298 GLU A C 1
ATOM 2311 O O . GLU A 1 298 ? 23.448 -2.111 -14.308 1.00 93.62 298 GLU A O 1
ATOM 2316 N N . LEU A 1 299 ? 24.338 -2.300 -16.358 1.00 95.62 299 LEU A N 1
ATOM 2317 C CA . LEU A 1 299 ? 23.116 -1.897 -17.060 1.00 95.62 299 LEU A CA 1
ATOM 2318 C C . LEU A 1 299 ? 22.023 -2.971 -16.946 1.00 95.62 299 LEU A C 1
ATOM 2320 O O . LEU A 1 299 ? 20.852 -2.645 -16.780 1.00 95.62 299 LEU A O 1
ATOM 2324 N N . LEU A 1 300 ? 22.419 -4.243 -17.039 1.00 97.50 300 LEU A N 1
ATOM 2325 C CA . LEU A 1 300 ? 21.593 -5.427 -16.806 1.00 97.50 300 LEU A CA 1
ATOM 2326 C C . LEU A 1 300 ? 22.445 -6.463 -16.065 1.00 97.50 300 LEU A C 1
ATOM 2328 O O . LEU A 1 300 ? 23.568 -6.744 -16.490 1.00 97.50 300 LEU A O 1
ATOM 2332 N N . ALA A 1 301 ? 21.904 -7.028 -14.989 1.00 97.06 301 ALA A N 1
ATOM 2333 C CA . ALA A 1 301 ? 22.569 -8.038 -14.177 1.00 97.06 301 ALA A CA 1
ATOM 2334 C C . ALA A 1 301 ? 22.866 -9.301 -14.997 1.00 97.06 301 ALA A C 1
ATOM 2336 O O . ALA A 1 301 ? 21.990 -9.816 -15.694 1.00 97.06 301 ALA A O 1
ATOM 2337 N N . ASP A 1 302 ? 24.097 -9.807 -14.896 1.00 94.19 302 ASP A N 1
ATOM 2338 C CA . ASP A 1 302 ? 24.530 -11.024 -15.604 1.00 94.19 302 ASP A CA 1
ATOM 2339 C C . ASP A 1 302 ? 24.625 -12.228 -14.659 1.00 94.19 302 ASP A C 1
ATOM 2341 O O . ASP A 1 302 ? 23.944 -13.236 -14.839 1.00 94.19 302 ASP A O 1
ATOM 2345 N N . LYS A 1 303 ? 25.466 -12.118 -13.624 1.00 95.50 303 LYS A N 1
ATOM 2346 C CA . LYS A 1 303 ? 25.841 -13.250 -12.756 1.00 95.50 303 LYS A CA 1
ATOM 2347 C C . LYS A 1 303 ? 25.275 -13.167 -11.352 1.00 95.50 303 LYS A C 1
ATOM 2349 O O . LYS A 1 303 ? 25.096 -14.194 -10.706 1.00 95.50 303 LYS A O 1
ATOM 2354 N N . GLU A 1 304 ? 25.040 -11.962 -10.859 1.00 96.19 304 GLU A N 1
ATOM 2355 C CA . GLU A 1 304 ? 24.649 -11.713 -9.480 1.00 96.19 304 GLU A CA 1
ATOM 2356 C C . GLU A 1 304 ? 23.717 -10.509 -9.421 1.00 96.19 304 GLU A C 1
ATOM 2358 O O . GLU A 1 304 ? 23.823 -9.580 -10.218 1.00 96.19 304 GLU A O 1
ATOM 2363 N N . VAL A 1 305 ? 22.798 -10.546 -8.464 1.00 97.00 305 VAL A N 1
ATOM 2364 C CA . VAL A 1 305 ? 21.940 -9.426 -8.095 1.00 97.00 305 VAL A CA 1
ATOM 2365 C C . VAL A 1 305 ? 22.257 -9.007 -6.669 1.00 97.00 305 VAL A C 1
ATOM 2367 O O . VAL A 1 305 ? 22.390 -9.862 -5.794 1.00 97.00 305 VAL A O 1
ATOM 2370 N N . SER A 1 306 ? 22.360 -7.702 -6.433 1.00 94.50 306 SER A N 1
ATOM 2371 C CA . SER A 1 306 ? 22.725 -7.094 -5.145 1.00 94.50 306 SER A CA 1
ATOM 2372 C C . SER A 1 306 ? 21.583 -6.310 -4.495 1.00 94.50 306 SER A C 1
ATOM 2374 O O . SER A 1 306 ? 21.727 -5.821 -3.373 1.00 94.50 306 SER A O 1
ATOM 2376 N N . CYS A 1 307 ? 20.438 -6.190 -5.176 1.00 95.50 307 CYS A N 1
ATOM 2377 C CA . CYS A 1 307 ? 19.213 -5.663 -4.588 1.00 95.50 307 CYS A CA 1
ATOM 2378 C C . CYS A 1 307 ? 17.947 -6.165 -5.299 1.00 95.50 307 CYS A C 1
ATOM 2380 O O . CYS A 1 307 ? 17.954 -6.546 -6.473 1.00 95.50 307 CYS A O 1
ATOM 2382 N N . VAL A 1 308 ? 16.818 -6.117 -4.583 1.00 97.62 308 VAL A N 1
ATOM 2383 C CA . VAL A 1 308 ? 15.490 -6.278 -5.192 1.00 97.62 308 VAL A CA 1
ATOM 2384 C C . VAL A 1 308 ? 15.226 -5.066 -6.084 1.00 97.62 308 VAL A C 1
ATOM 2386 O O . VAL A 1 308 ? 15.387 -3.931 -5.639 1.00 97.62 308 VAL A O 1
ATOM 2389 N N . GLY A 1 309 ? 14.796 -5.300 -7.323 1.00 97.50 309 GLY A N 1
ATOM 2390 C CA . GLY A 1 309 ? 14.570 -4.235 -8.305 1.00 97.50 309 GLY A CA 1
ATOM 2391 C C . GLY A 1 309 ? 15.722 -4.009 -9.291 1.00 97.50 309 GLY A C 1
ATOM 2392 O O . GLY A 1 309 ? 15.514 -3.312 -10.280 1.00 97.50 309 GLY A O 1
ATOM 2393 N N . GLN A 1 310 ? 16.895 -4.628 -9.096 1.00 97.38 310 GLN A N 1
ATOM 2394 C CA . GLN A 1 310 ? 17.984 -4.566 -10.080 1.00 97.38 310 GLN A CA 1
ATOM 2395 C C . GLN A 1 310 ? 17.533 -5.158 -11.422 1.00 97.38 310 GLN A C 1
ATOM 2397 O O . GLN A 1 310 ? 16.925 -6.228 -11.454 1.00 97.38 310 GLN A O 1
ATOM 2402 N N . MET A 1 311 ? 17.812 -4.471 -12.528 1.00 98.25 311 MET A N 1
ATOM 2403 C CA . MET A 1 311 ? 17.372 -4.882 -13.864 1.00 98.25 311 MET A CA 1
ATOM 2404 C C . MET A 1 311 ? 18.127 -6.136 -14.325 1.00 98.25 311 MET A C 1
ATOM 2406 O O . MET A 1 311 ? 19.349 -6.170 -14.233 1.00 98.25 311 MET A O 1
ATOM 2410 N N . VAL A 1 312 ? 17.417 -7.152 -14.829 1.00 98.25 312 VAL A N 1
ATOM 2411 C CA . VAL A 1 312 ? 18.010 -8.416 -15.320 1.00 98.25 312 VAL A CA 1
ATOM 2412 C C . VAL A 1 312 ? 17.853 -8.548 -16.836 1.00 98.25 312 VAL A C 1
ATOM 2414 O O . VAL A 1 312 ? 18.807 -8.858 -17.544 1.00 98.25 312 VAL A O 1
ATOM 2417 N N . CYS A 1 313 ? 16.654 -8.285 -17.356 1.00 98.31 313 CYS A N 1
ATOM 2418 C CA . CYS A 1 313 ? 16.380 -8.251 -18.794 1.00 98.31 313 CYS A CA 1
ATOM 2419 C C . CYS A 1 313 ? 15.199 -7.319 -19.104 1.00 98.31 313 CYS A C 1
ATOM 2421 O O . CYS A 1 313 ? 14.532 -6.830 -18.189 1.00 98.31 313 CYS A O 1
ATOM 2423 N N . GLY A 1 314 ? 14.943 -7.056 -20.384 1.00 98.50 314 GLY A N 1
ATOM 2424 C CA . GLY A 1 314 ? 13.808 -6.266 -20.856 1.00 98.50 314 GLY A CA 1
ATOM 2425 C C . GLY A 1 314 ? 13.042 -6.990 -21.955 1.00 98.50 314 GLY A C 1
ATOM 2426 O O . GLY A 1 314 ? 13.645 -7.487 -22.897 1.00 98.50 314 GLY A O 1
ATOM 2427 N N . VAL A 1 315 ? 11.718 -7.038 -21.846 1.00 98.75 315 VAL A N 1
ATOM 2428 C CA . VAL A 1 315 ? 10.829 -7.639 -22.848 1.00 98.75 315 VAL A CA 1
ATOM 2429 C C . VAL A 1 315 ? 10.248 -6.539 -23.728 1.00 98.75 315 VAL A C 1
ATOM 2431 O O . VAL A 1 315 ? 9.662 -5.595 -23.196 1.00 98.75 315 VAL A O 1
ATOM 2434 N N . LEU A 1 316 ? 10.393 -6.667 -25.047 1.00 98.69 316 LEU A N 1
ATOM 2435 C CA . LEU A 1 316 ? 9.816 -5.768 -26.046 1.00 98.69 316 LEU A CA 1
ATOM 2436 C C . LEU A 1 316 ? 8.565 -6.387 -26.668 1.00 98.69 316 LEU A C 1
ATOM 2438 O O . LEU A 1 316 ? 8.573 -7.560 -27.037 1.00 98.69 316 LEU A O 1
ATOM 2442 N N . ALA A 1 317 ? 7.500 -5.602 -26.817 1.00 98.56 317 ALA A N 1
ATOM 2443 C CA . ALA A 1 317 ? 6.266 -6.045 -27.463 1.00 98.56 317 ALA A CA 1
ATOM 2444 C C . ALA A 1 317 ? 5.530 -4.908 -28.185 1.00 98.56 317 ALA A C 1
ATOM 2446 O O . ALA A 1 317 ? 5.738 -3.737 -27.869 1.00 98.56 317 ALA A O 1
ATOM 2447 N N . ASP A 1 318 ? 4.598 -5.264 -29.069 1.00 97.75 318 ASP A N 1
ATOM 2448 C CA . ASP A 1 318 ? 3.763 -4.321 -29.835 1.00 97.75 318 ASP A CA 1
ATOM 2449 C C . ASP A 1 318 ? 2.813 -3.495 -28.950 1.00 97.75 318 ASP A C 1
ATOM 2451 O O . ASP A 1 318 ? 2.332 -2.431 -29.334 1.00 97.75 318 ASP A O 1
ATOM 2455 N N . SER A 1 319 ? 2.513 -3.976 -27.739 1.00 97.19 319 SER A N 1
ATOM 2456 C CA . SER A 1 319 ? 1.704 -3.243 -26.766 1.00 97.19 319 SER A CA 1
ATOM 2457 C C . SER A 1 319 ? 2.225 -3.392 -25.344 1.00 97.19 319 SER A C 1
ATOM 2459 O O . SER A 1 319 ? 2.767 -4.426 -24.941 1.00 97.19 319 SER A O 1
ATOM 2461 N N . ARG A 1 320 ? 1.948 -2.377 -24.520 1.00 96.69 320 ARG A N 1
ATOM 2462 C CA . ARG A 1 320 ? 2.284 -2.376 -23.090 1.00 96.69 320 ARG A CA 1
ATOM 2463 C C . ARG A 1 320 ? 1.745 -3.601 -22.345 1.00 96.69 320 ARG A C 1
ATOM 2465 O O . ARG A 1 320 ? 2.393 -4.099 -21.427 1.00 96.69 320 ARG A O 1
ATOM 2472 N N . THR A 1 321 ? 0.551 -4.071 -22.700 1.00 98.06 321 THR A N 1
ATOM 2473 C CA . THR A 1 321 ? -0.073 -5.241 -22.064 1.00 98.06 321 THR A CA 1
ATOM 2474 C C . THR A 1 321 ? 0.680 -6.519 -22.415 1.00 98.06 321 THR A C 1
ATOM 2476 O O . THR A 1 321 ? 0.978 -7.307 -21.520 1.00 98.06 321 THR A O 1
ATOM 2479 N N . GLN A 1 322 ? 1.043 -6.700 -23.686 1.00 98.31 322 GLN A N 1
ATOM 2480 C CA . GLN A 1 322 ? 1.807 -7.866 -24.138 1.00 98.31 322 GLN A CA 1
ATOM 2481 C C . GLN A 1 322 ? 3.213 -7.883 -23.533 1.00 98.31 322 GLN A C 1
ATOM 2483 O O . GLN A 1 322 ? 3.625 -8.919 -23.019 1.00 98.31 322 GLN A O 1
ATOM 2488 N N . ALA A 1 323 ? 3.895 -6.734 -23.462 1.00 98.38 323 ALA A N 1
ATOM 2489 C CA . ALA A 1 323 ? 5.205 -6.631 -22.815 1.00 98.38 323 ALA A CA 1
ATOM 2490 C C . ALA A 1 323 ? 5.142 -7.027 -21.330 1.00 98.38 323 ALA A C 1
ATOM 2492 O O . ALA A 1 323 ? 6.006 -7.750 -20.840 1.00 98.38 323 ALA A O 1
ATOM 2493 N N . LYS A 1 324 ? 4.086 -6.618 -20.607 1.00 98.50 324 LYS A N 1
ATOM 2494 C CA . LYS A 1 324 ? 3.873 -7.011 -19.201 1.00 98.50 324 LYS A CA 1
ATOM 2495 C C . LYS A 1 324 ? 3.614 -8.508 -19.042 1.00 98.50 324 LYS A C 1
ATOM 2497 O O . LYS A 1 324 ? 4.129 -9.108 -18.103 1.00 98.50 324 LYS A O 1
ATOM 2502 N N . LEU A 1 325 ? 2.816 -9.102 -19.930 1.00 98.31 325 LEU A N 1
ATOM 2503 C CA . LEU A 1 325 ? 2.549 -10.542 -19.916 1.00 98.31 325 LEU A CA 1
ATOM 2504 C C . LEU A 1 325 ? 3.815 -11.345 -20.236 1.00 98.31 325 LEU A C 1
ATOM 2506 O O . LEU A 1 325 ? 4.106 -12.309 -19.533 1.00 98.31 325 LEU A O 1
ATOM 2510 N N . GLY A 1 326 ? 4.595 -10.911 -21.230 1.00 98.44 326 GLY A N 1
ATOM 2511 C CA . GLY A 1 326 ? 5.896 -11.496 -21.550 1.00 98.44 326 GLY A CA 1
ATOM 2512 C C . GLY A 1 326 ? 6.879 -11.388 -20.384 1.00 98.44 326 GLY A C 1
ATOM 2513 O O . GLY A 1 326 ? 7.452 -12.392 -19.976 1.00 98.44 326 GLY A O 1
ATOM 2514 N N . ALA A 1 327 ? 7.001 -10.212 -19.762 1.00 98.50 327 ALA A N 1
ATOM 2515 C CA . ALA A 1 327 ? 7.845 -10.007 -18.582 1.00 98.50 327 ALA A CA 1
ATOM 2516 C C . ALA A 1 327 ? 7.451 -10.910 -17.400 1.00 98.50 327 ALA A C 1
ATOM 2518 O O . ALA A 1 327 ? 8.324 -11.445 -16.722 1.00 98.50 327 ALA A O 1
ATOM 2519 N N . ALA A 1 328 ? 6.151 -11.128 -17.175 1.00 98.19 328 ALA A N 1
ATOM 2520 C CA . ALA A 1 328 ? 5.661 -12.042 -16.142 1.00 98.19 328 ALA A CA 1
ATOM 2521 C C . ALA A 1 328 ? 5.927 -13.529 -16.452 1.00 98.19 328 ALA A C 1
ATOM 2523 O O . ALA A 1 328 ? 5.902 -14.351 -15.537 1.00 98.19 328 ALA A O 1
ATOM 2524 N N . ALA A 1 329 ? 6.165 -13.878 -17.720 1.00 98.25 329 ALA A N 1
ATOM 2525 C CA . ALA A 1 329 ? 6.476 -15.237 -18.158 1.00 98.25 329 ALA A CA 1
ATOM 2526 C C . ALA A 1 329 ? 7.980 -15.570 -18.106 1.00 98.25 329 ALA A C 1
ATOM 2528 O O . ALA A 1 329 ? 8.333 -16.745 -18.203 1.00 98.25 329 ALA A O 1
ATOM 2529 N N . VAL A 1 330 ? 8.861 -14.574 -17.937 1.00 98.50 330 VAL A N 1
ATOM 2530 C CA . VAL A 1 330 ? 10.305 -14.797 -17.755 1.00 98.50 330 VAL A CA 1
ATOM 2531 C C . VAL A 1 330 ? 10.561 -15.492 -16.418 1.00 98.50 330 VAL A C 1
ATOM 2533 O O . VAL A 1 330 ? 10.094 -15.045 -15.369 1.00 98.50 330 VAL A O 1
ATOM 2536 N N . GLN A 1 331 ? 11.344 -16.571 -16.442 1.00 98.06 331 GLN A N 1
ATOM 2537 C CA . GLN A 1 331 ? 11.716 -17.322 -15.244 1.00 98.06 331 GLN A CA 1
ATOM 2538 C C . GLN A 1 331 ? 13.194 -17.118 -14.929 1.00 98.06 331 GLN A C 1
ATOM 2540 O O . GLN A 1 331 ? 14.068 -17.444 -15.728 1.00 98.06 331 GLN A O 1
ATOM 2545 N N . ILE A 1 332 ? 13.484 -16.593 -13.739 1.00 98.19 332 ILE A N 1
ATOM 2546 C CA . ILE A 1 332 ? 14.857 -16.401 -13.269 1.00 98.19 332 ILE A CA 1
ATOM 2547 C C . ILE A 1 332 ? 15.124 -17.370 -12.123 1.00 98.19 332 ILE A C 1
ATOM 2549 O O . ILE A 1 332 ? 14.424 -17.372 -11.107 1.00 98.19 332 ILE A O 1
ATOM 2553 N N . HIS A 1 333 ? 16.157 -18.190 -12.288 1.00 98.00 333 HIS A N 1
ATOM 2554 C CA . HIS A 1 333 ? 16.611 -19.130 -11.274 1.00 98.00 333 HIS A CA 1
ATOM 2555 C C . HIS A 1 333 ? 17.755 -18.512 -10.477 1.00 98.00 333 HIS A C 1
ATOM 2557 O O . HIS A 1 333 ? 18.789 -18.154 -11.039 1.00 98.00 333 HIS A O 1
ATOM 2563 N N . TYR A 1 334 ? 17.569 -18.417 -9.162 1.00 98.25 334 TYR A N 1
ATOM 2564 C CA . TYR A 1 334 ? 18.519 -17.801 -8.240 1.00 98.25 334 TYR A CA 1
ATOM 2565 C C . TYR A 1 334 ? 19.126 -18.824 -7.282 1.00 98.25 334 TYR A C 1
ATOM 2567 O O . TYR A 1 334 ? 18.467 -19.788 -6.889 1.00 98.25 334 TYR A O 1
ATOM 2575 N N . GLN A 1 335 ? 20.345 -18.541 -6.834 1.00 98.00 335 GLN A N 1
ATOM 2576 C CA . GLN A 1 335 ? 20.936 -19.108 -5.627 1.00 98.00 335 GLN A CA 1
ATOM 2577 C C . GLN A 1 335 ? 21.204 -17.968 -4.640 1.00 98.00 335 GLN A C 1
ATOM 2579 O O . GLN A 1 335 ? 22.048 -17.117 -4.911 1.00 98.00 335 GLN A O 1
ATOM 2584 N N . ASP A 1 336 ? 20.475 -17.933 -3.519 1.00 97.81 336 ASP A N 1
ATOM 2585 C CA . ASP A 1 336 ? 20.648 -16.884 -2.505 1.00 97.81 336 ASP A CA 1
ATOM 2586 C C . ASP A 1 336 ? 22.077 -16.914 -1.940 1.00 97.81 336 ASP A C 1
ATOM 2588 O O . ASP A 1 336 ? 22.599 -17.978 -1.586 1.00 97.81 336 ASP A O 1
ATOM 2592 N N . LEU A 1 337 ? 22.696 -15.737 -1.848 1.00 95.62 337 LEU A N 1
ATOM 2593 C CA . LEU A 1 337 ? 24.025 -15.565 -1.270 1.00 95.62 337 LEU A CA 1
ATOM 2594 C C . LEU A 1 337 ? 23.915 -15.218 0.226 1.00 95.62 337 LEU A C 1
ATOM 2596 O O . LEU A 1 337 ? 22.936 -14.600 0.657 1.00 95.62 337 LEU A O 1
ATOM 2600 N N . PRO A 1 338 ? 24.878 -15.657 1.058 1.00 91.81 338 PRO A N 1
ATOM 2601 C CA . PRO A 1 338 ? 24.816 -15.437 2.495 1.00 91.81 338 PRO A CA 1
ATOM 2602 C C . PRO A 1 338 ? 25.102 -13.973 2.857 1.00 91.81 338 PRO A C 1
ATOM 2604 O O . PRO A 1 338 ? 25.819 -13.270 2.156 1.00 91.81 338 PRO A O 1
ATOM 2607 N N . HIS A 1 339 ? 24.608 -13.560 4.027 1.00 86.56 339 HIS A N 1
ATOM 2608 C CA . HIS A 1 339 ? 24.856 -12.242 4.632 1.00 86.56 339 HIS A CA 1
ATOM 2609 C C . HIS A 1 339 ? 24.365 -11.019 3.826 1.00 86.56 339 HIS A C 1
ATOM 2611 O O . HIS A 1 339 ? 25.116 -10.050 3.691 1.00 86.56 339 HIS A O 1
ATOM 2617 N N . PRO A 1 340 ? 23.100 -10.984 3.359 1.00 88.25 340 PRO A N 1
ATOM 2618 C CA . PRO A 1 340 ? 22.554 -9.763 2.779 1.00 88.25 340 PRO A CA 1
ATOM 2619 C C . PRO A 1 340 ? 22.544 -8.629 3.818 1.00 88.25 340 PRO A C 1
ATOM 2621 O O . PRO A 1 340 ? 22.116 -8.806 4.964 1.00 88.25 340 PRO A O 1
ATOM 2624 N N . VAL A 1 341 ? 23.011 -7.450 3.410 1.00 91.94 341 VAL A N 1
ATOM 2625 C CA . VAL A 1 341 ? 23.097 -6.264 4.269 1.00 91.94 341 VAL A CA 1
ATOM 2626 C C . VAL A 1 341 ? 21.859 -5.397 4.055 1.00 91.94 341 VAL A C 1
ATOM 2628 O O . VAL A 1 341 ? 21.691 -4.790 3.003 1.00 91.94 341 VAL A O 1
ATOM 2631 N N . PHE A 1 342 ? 20.987 -5.327 5.065 1.00 92.56 342 PHE A N 1
ATOM 2632 C CA . PHE A 1 342 ? 19.740 -4.547 4.995 1.00 92.56 342 PHE A CA 1
ATOM 2633 C C . PHE A 1 342 ? 19.762 -3.249 5.801 1.00 92.56 342 PHE A C 1
ATOM 2635 O O . PHE A 1 342 ? 18.944 -2.366 5.553 1.00 92.56 342 PHE A O 1
ATOM 2642 N N . THR A 1 343 ? 20.649 -3.141 6.793 1.00 94.19 343 THR A N 1
ATOM 2643 C CA . THR A 1 343 ? 20.688 -1.998 7.710 1.00 94.19 343 THR A CA 1
ATOM 2644 C C . THR A 1 343 ? 22.086 -1.400 7.793 1.00 94.19 343 THR A C 1
ATOM 2646 O O . THR A 1 343 ? 23.086 -2.061 7.499 1.00 94.19 343 THR A O 1
ATOM 2649 N N . VAL A 1 344 ? 22.149 -0.136 8.212 1.00 93.75 344 VAL A N 1
ATOM 2650 C CA . VAL A 1 344 ? 23.408 0.604 8.385 1.00 93.75 344 VAL A CA 1
ATOM 2651 C C . VAL A 1 344 ? 24.261 -0.019 9.495 1.00 93.75 344 VAL A C 1
ATOM 2653 O O . VAL A 1 344 ? 25.485 -0.077 9.414 1.00 93.75 344 VAL A O 1
ATOM 2656 N N . GLU A 1 345 ? 23.631 -0.554 10.535 1.00 90.94 345 GLU A N 1
ATOM 2657 C CA . GLU A 1 345 ? 24.341 -1.235 11.614 1.00 90.94 345 GLU A CA 1
ATOM 2658 C C . GLU A 1 345 ? 25.046 -2.484 11.078 1.00 90.94 345 GLU A C 1
ATOM 2660 O O . GLU A 1 345 ? 26.217 -2.698 11.367 1.00 90.94 345 GLU A O 1
ATOM 2665 N N . VAL A 1 346 ? 24.390 -3.283 10.233 1.00 88.38 346 VAL A N 1
ATOM 2666 C CA . VAL A 1 346 ? 25.017 -4.482 9.655 1.00 88.38 346 VAL A CA 1
ATOM 2667 C C . VAL A 1 346 ? 26.146 -4.116 8.682 1.00 88.38 346 VAL A C 1
ATOM 2669 O O . VAL A 1 346 ? 27.168 -4.809 8.660 1.00 88.38 346 VAL A O 1
ATOM 2672 N N . SER A 1 347 ? 26.017 -3.020 7.923 1.00 85.50 347 SER A N 1
ATOM 2673 C CA . SER A 1 347 ? 27.051 -2.597 6.962 1.00 85.50 347 SER A CA 1
ATOM 2674 C C . SER A 1 347 ? 28.361 -2.198 7.645 1.00 85.50 347 SER A C 1
ATOM 2676 O O . SER A 1 347 ? 29.441 -2.507 7.152 1.00 85.50 347 SER A O 1
ATOM 2678 N N . THR A 1 348 ? 28.288 -1.581 8.824 1.00 81.12 348 THR A N 1
ATOM 2679 C CA . THR A 1 348 ? 29.485 -1.169 9.580 1.00 81.12 348 THR A CA 1
ATOM 2680 C C . THR A 1 348 ? 30.249 -2.340 10.203 1.00 81.12 348 THR A C 1
ATOM 2682 O O . THR A 1 348 ? 31.467 -2.270 10.342 1.00 81.12 348 THR A O 1
ATOM 2685 N N . HIS A 1 349 ? 29.571 -3.445 10.529 1.00 73.31 349 HIS A N 1
ATOM 2686 C CA . HIS A 1 349 ? 30.204 -4.625 11.133 1.00 73.31 349 HIS A CA 1
ATOM 2687 C C . HIS A 1 349 ? 30.811 -5.583 10.097 1.00 73.31 349 HIS A C 1
ATOM 2689 O O . HIS A 1 349 ? 31.734 -6.332 10.412 1.00 73.31 349 HIS A O 1
ATOM 2695 N N . SER A 1 350 ? 30.322 -5.558 8.856 1.00 59.66 350 SER A N 1
ATOM 2696 C CA . SER A 1 350 ? 30.771 -6.453 7.779 1.00 59.66 350 SER A CA 1
ATOM 2697 C C . SER A 1 350 ? 32.082 -6.006 7.108 1.00 59.66 350 SER A C 1
ATOM 2699 O O . SER A 1 350 ? 32.744 -6.819 6.471 1.00 59.66 350 SER A O 1
ATOM 2701 N N . VAL A 1 351 ? 32.526 -4.760 7.326 1.00 53.72 351 VAL A N 1
ATOM 2702 C CA . VAL A 1 351 ? 33.786 -4.200 6.781 1.00 53.72 351 VAL A CA 1
ATOM 2703 C C . VAL A 1 351 ? 35.016 -4.505 7.669 1.00 53.72 351 VAL A C 1
ATOM 2705 O O . VAL A 1 351 ? 36.152 -4.244 7.287 1.00 53.72 351 VAL A O 1
ATOM 2708 N N . GLY A 1 352 ? 34.839 -5.142 8.834 1.00 43.44 352 GLY A N 1
ATOM 2709 C CA . GLY A 1 352 ? 35.931 -5.462 9.774 1.00 43.44 352 GLY A CA 1
ATOM 2710 C C . GLY A 1 352 ? 36.906 -6.570 9.335 1.00 43.44 352 GLY A C 1
ATOM 2711 O O . GLY A 1 352 ? 37.853 -6.873 10.058 1.00 43.44 352 GLY A O 1
ATOM 2712 N N . GLY A 1 353 ? 36.700 -7.177 8.164 1.00 42.38 353 GLY A N 1
ATOM 2713 C CA . GLY A 1 353 ? 37.508 -8.268 7.612 1.00 42.38 353 GLY A CA 1
ATOM 2714 C C . GLY A 1 353 ? 38.629 -7.813 6.675 1.00 42.38 353 GLY A C 1
ATOM 2715 O O . GLY A 1 353 ? 38.791 -8.397 5.612 1.00 42.38 353 GLY A O 1
ATOM 2716 N N . GLY A 1 354 ? 39.396 -6.790 7.060 1.00 44.00 354 GLY A N 1
ATOM 2717 C CA . GLY A 1 354 ? 40.704 -6.494 6.470 1.00 44.00 354 GLY A CA 1
ATOM 2718 C C . GLY A 1 354 ? 40.767 -5.315 5.500 1.00 44.00 354 GLY A C 1
ATOM 2719 O O . GLY A 1 354 ? 40.671 -5.517 4.303 1.00 44.00 354 GLY A O 1
ATOM 2720 N N . VAL A 1 355 ? 41.092 -4.124 6.012 1.00 38.47 355 VAL A N 1
ATOM 2721 C CA . VAL A 1 355 ? 42.135 -3.229 5.469 1.00 38.47 355 VAL A CA 1
ATOM 2722 C C . VAL A 1 355 ? 42.722 -2.457 6.659 1.00 38.47 355 VAL A C 1
ATOM 2724 O O . VAL A 1 355 ? 42.000 -2.056 7.569 1.00 38.47 355 VAL A O 1
ATOM 2727 N N . GLY A 1 356 ? 44.051 -2.340 6.685 1.00 35.88 356 GLY A N 1
ATOM 2728 C CA . GLY A 1 356 ? 44.836 -1.722 7.751 1.00 35.88 356 GLY A CA 1
ATOM 2729 C C . GLY A 1 356 ? 44.536 -0.244 8.007 1.00 35.88 356 GLY A C 1
ATOM 2730 O O . GLY A 1 356 ? 43.902 0.447 7.216 1.00 35.88 356 GLY A O 1
ATOM 2731 N N . GLY A 1 357 ? 45.017 0.204 9.167 1.00 38.56 357 GLY A N 1
ATOM 2732 C CA . GLY A 1 357 ? 44.732 1.499 9.769 1.00 38.56 357 GLY A CA 1
ATOM 2733 C C . GLY A 1 357 ? 44.948 2.712 8.865 1.00 38.56 357 GLY A C 1
ATOM 2734 O O . GLY A 1 357 ? 45.970 2.867 8.204 1.00 38.56 357 GLY A O 1
ATOM 2735 N N . GLY A 1 358 ? 43.976 3.610 8.944 1.00 31.33 358 GLY A N 1
ATOM 2736 C CA . GLY A 1 358 ? 43.993 4.952 8.389 1.00 31.33 358 GLY A CA 1
ATOM 2737 C C . GLY A 1 358 ? 42.739 5.645 8.888 1.00 31.33 358 GLY A C 1
ATOM 2738 O O . GLY A 1 358 ? 41.709 5.614 8.226 1.00 31.33 358 GLY A O 1
ATOM 2739 N N . GLY A 1 359 ? 42.790 6.144 10.122 1.00 38.56 359 GLY A N 1
ATOM 2740 C CA . GLY A 1 359 ? 41.693 6.917 10.676 1.00 38.56 359 GLY A CA 1
ATOM 2741 C C . GLY A 1 359 ? 41.540 8.208 9.889 1.00 38.56 359 GLY A C 1
ATOM 2742 O O . GLY A 1 359 ? 42.468 9.006 9.860 1.00 38.56 359 GLY A O 1
ATOM 2743 N N . ASP A 1 360 ? 40.366 8.421 9.312 1.00 32.97 360 ASP A N 1
ATOM 2744 C CA . ASP A 1 360 ? 39.797 9.756 9.285 1.00 32.97 360 ASP A CA 1
ATOM 2745 C C . ASP A 1 360 ? 38.279 9.662 9.407 1.00 32.97 360 ASP A C 1
ATOM 2747 O O . ASP A 1 360 ? 37.574 9.030 8.618 1.00 32.97 360 ASP A O 1
ATOM 2751 N N . ALA A 1 361 ? 37.801 10.225 10.508 1.00 38.03 361 ALA A N 1
ATOM 2752 C CA . ALA A 1 361 ? 36.414 10.222 10.907 1.00 38.03 361 ALA A CA 1
ATOM 2753 C C . ALA A 1 361 ? 35.654 11.264 10.084 1.00 38.03 361 ALA A C 1
ATOM 2755 O O . ALA A 1 361 ? 35.736 12.460 10.357 1.00 38.03 361 ALA A O 1
ATOM 2756 N N . LEU A 1 362 ? 34.843 10.812 9.130 1.00 35.84 362 LEU A N 1
ATOM 2757 C CA . LEU A 1 362 ? 33.723 11.605 8.634 1.00 35.84 362 LEU A CA 1
ATOM 2758 C C . LEU A 1 362 ? 32.625 11.600 9.704 1.00 35.84 362 LEU A C 1
ATOM 2760 O O . LEU A 1 362 ? 31.761 10.726 9.742 1.00 35.84 362 LEU A O 1
ATOM 2764 N N . LYS A 1 363 ? 32.701 12.579 10.610 1.00 32.12 363 LYS A N 1
ATOM 2765 C CA . LYS A 1 363 ? 31.535 13.076 11.343 1.00 32.12 363 LYS A CA 1
ATOM 2766 C C . LYS A 1 363 ? 30.739 13.962 10.385 1.00 32.12 363 LYS A C 1
ATOM 2768 O O . LYS A 1 363 ? 31.268 14.974 9.928 1.00 32.12 363 LYS A O 1
ATOM 2773 N N . LEU A 1 364 ? 29.501 13.569 10.097 1.00 35.34 364 LEU A N 1
ATOM 2774 C CA . LEU A 1 364 ? 28.437 14.497 9.715 1.00 35.34 364 LEU A CA 1
ATOM 2775 C C . LEU A 1 364 ? 27.710 14.955 10.978 1.00 35.34 364 LEU A C 1
ATOM 2777 O O . LEU A 1 364 ? 27.544 14.104 11.885 1.00 35.34 364 LEU A O 1
#

Solvent-accessible surface area (backbone atoms only — not comparable to full-atom values): 23315 Å² total; per-residue (Å²): 132,90,73,54,90,58,51,49,76,51,72,52,74,43,43,98,43,96,66,99,53,72,56,54,35,31,35,43,38,38,42,28,36,40,90,99,52,59,33,28,64,42,54,46,45,36,36,34,62,70,55,100,55,73,41,68,46,58,68,36,27,62,72,46,45,70,36,55,79,49,69,72,47,50,56,51,40,50,63,41,38,62,70,66,62,69,70,55,94,83,37,86,88,52,64,52,71,60,52,58,51,45,60,50,56,53,50,50,49,50,52,49,55,51,43,39,54,36,27,77,68,67,75,39,97,70,54,66,57,79,90,55,53,66,77,75,52,77,78,86,86,74,83,76,90,84,87,85,85,81,82,62,76,77,89,88,81,94,79,92,82,85,84,74,97,54,102,82,72,76,90,79,83,86,74,90,74,86,86,84,89,66,89,94,59,91,81,84,84,77,91,76,79,96,73,92,77,87,80,76,89,69,86,77,81,82,72,54,96,86,58,58,92,85,58,65,82,76,54,93,70,74,63,90,57,49,64,33,58,75,71,66,69,53,78,50,86,90,64,55,79,86,58,91,89,58,68,26,77,26,75,33,50,36,90,43,53,32,24,36,48,76,48,76,46,51,67,64,14,64,68,35,78,56,32,75,51,74,49,42,51,85,70,53,82,75,79,58,51,50,77,55,98,91,42,79,42,66,70,30,40,72,56,54,40,81,33,60,61,44,44,36,35,33,20,30,5,70,37,64,67,34,5,48,55,20,36,70,42,44,45,74,43,71,44,80,48,84,84,71,74,88,47,73,73,55,52,67,65,68,64,74,82,78,77,82,93,76,91,74,84,84,78,130

Sequence (364 aa):
MSHLQGEFVRAFRQAPRKENALATVATGMRVVFREGSTVVQDLQLYYGGVGPCTLLASRTCQALIGRLWGEEMLEEAYSVLLKEVVLSPGAVGGKVGFRRSLTLSLLFKFYLEVQQALAHTNAIQHGVLEAEWSALRPLPDCILPGQQQFQVTHLIISTYTLFFEQPEARLIFIEKRKCEYQDGLTRLTLEAPVINLHLVPSAAREVLESQSEQDPVGHPIMHRSALAQATGEALYCDDMPPTEGELFLVLVTSTRPHASILNVDVGAALLVPGVVDVVTCRDIPGKKVRSFLGYEEELLADKEVSCVGQMVCGVLADSRTQAKLGAAAVQIHYQDLPHPVFTVEVSTHSVGGGVGGGGDALKL